Protein AF-0000000072548359 (afdb_homodimer)

Solvent-accessible surface area (backbone atoms only — not comparable to full-atom values): 14149 Å² total; per-residue (Å²): 136,60,74,45,72,46,40,31,40,35,36,44,33,88,91,29,63,67,59,48,52,50,46,47,47,48,51,63,75,38,38,74,63,50,43,58,54,28,61,57,28,37,41,59,35,38,35,35,30,37,46,72,59,96,90,38,44,33,39,35,46,36,37,38,28,39,76,89,36,57,51,65,91,74,46,86,47,68,64,44,49,52,50,49,52,46,43,65,71,25,46,31,74,88,77,40,78,46,70,46,44,74,64,45,80,48,58,35,65,72,56,49,52,48,52,49,51,52,51,50,51,50,51,52,53,52,50,57,70,72,104,135,60,76,46,69,48,42,32,41,35,36,43,34,89,90,30,64,65,57,47,51,50,46,46,47,49,50,62,76,40,40,73,66,50,42,60,54,28,60,56,27,38,39,60,35,38,36,34,30,37,48,73,58,96,88,38,45,34,38,34,47,36,37,38,28,38,77,88,37,55,51,65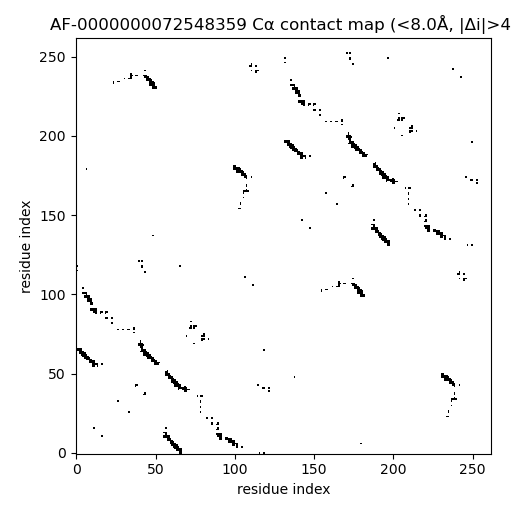,90,73,46,86,49,68,64,44,49,51,50,50,50,46,43,64,71,27,47,32,73,87,76,40,78,44,72,47,43,75,64,45,81,48,57,34,64,73,56,49,51,49,51,49,49,52,51,49,51,51,53,53,52,51,52,55,70,73,103

Nearest PDB structures (foldseek):
  3gz7-assembly1_B  TM=5.578E-01  e=3.787E-03  Bordetella bronchiseptica
  2ifx-assembly1_B  TM=5.082E-01  e=2.054E-02  Cupriavidus necator
  4iof-assembly1_A  TM=4.845E-01  e=4.742E-01  Homo sapiens
  7a46-assembly1_A  TM=3.427E-01  e=2.163E-01  Escherichia coli
  7rzh-assembly1_B  TM=4.789E-01  e=1.246E+00  Homo sapiens

Organism: Streptococcus suis (strain BM407) (NCBI:txid568814)

Secondary structure (DSSP, 8-state):
--EEEEEEEEEBPTT-HHHHHHHHHHHHHTHHHHHHHHHHTTEEEEEEEEEEETTEEEEEEEEEEETTPPPGGG---HHHHHHHHHHHHHB-TTT-EEE-EEEEEE--HHHHHHHHHHHHHHHHHHHHHH-/--EEEEEEEEEBPTT-HHHHHHHHHHHHHTHHHHHHHHHHTTEEEEEEEEEEETTEEEEEEEEEEETTPPPGGG---HHHHHHHHHHHHHB-TTT-EEE-EEEEEE--HHHHHHHHHHHHHHHHHHHHHH-

pLDDT: mean 95.2, std 8.36, range [42.56, 98.94]

Radius of gyration: 19.31 Å; Cα contacts (8 Å, |Δi|>4): 440; chains: 2; bounding box: 47×45×56 Å

Structure (mmCIF, N/CA/C/O backbone):
data_AF-0000000072548359-model_v1
#
loop_
_entity.id
_entity.type
_entity.pdbx_description
1 polymer 'Uncharacterized protein'
#
loop_
_atom_site.group_PDB
_atom_site.id
_atom_site.type_symbol
_atom_site.label_atom_id
_atom_site.label_alt_id
_atom_site.label_comp_id
_atom_site.label_asym_id
_atom_site.label_entity_id
_atom_site.label_seq_id
_atom_site.pdbx_PDB_ins_code
_atom_site.Cartn_x
_atom_site.Cartn_y
_atom_site.Cartn_z
_atom_site.occupancy
_atom_site.B_iso_or_equiv
_atom_site.auth_seq_id
_atom_site.auth_comp_id
_atom_site.auth_asym_id
_atom_site.auth_atom_id
_atom_site.pdbx_PDB_model_num
ATOM 1 N N . MET A 1 1 ? 11.203 11.594 -12.32 1 93.69 1 MET A N 1
ATOM 2 C CA . MET A 1 1 ? 10.633 10.25 -12.211 1 93.69 1 MET A CA 1
ATOM 3 C C . MET A 1 1 ? 9.117 10.312 -12.047 1 93.69 1 MET A C 1
ATOM 5 O O . MET A 1 1 ? 8.609 11.125 -11.273 1 93.69 1 MET A O 1
ATOM 9 N N . LYS A 1 2 ? 8.398 9.609 -12.914 1 94.88 2 LYS A N 1
ATOM 10 C CA . LYS A 1 2 ? 6.949 9.484 -12.758 1 94.88 2 LYS A CA 1
ATOM 11 C C . LYS A 1 2 ? 6.582 8.188 -12.031 1 94.88 2 LYS A C 1
ATOM 13 O O . LYS A 1 2 ? 6.938 7.098 -12.484 1 94.88 2 LYS A O 1
ATOM 18 N N . LEU A 1 3 ? 5.898 8.383 -10.898 1 97.06 3 LEU A N 1
ATOM 19 C CA . LEU A 1 3 ? 5.492 7.223 -10.109 1 97.06 3 LEU A CA 1
ATOM 20 C C . LEU A 1 3 ? 4.02 6.898 -10.344 1 97.06 3 LEU A C 1
ATOM 22 O O . LEU A 1 3 ? 3.188 7.805 -10.438 1 97.06 3 LEU A O 1
ATOM 26 N N . ASN A 1 4 ? 3.838 5.637 -10.5 1 97.62 4 ASN A N 1
ATOM 27 C CA . ASN A 1 4 ? 2.477 5.109 -10.484 1 97.62 4 ASN A CA 1
ATOM 28 C C . ASN A 1 4 ? 2.184 4.34 -9.203 1 97.62 4 ASN A C 1
ATOM 30 O O . ASN A 1 4 ? 2.924 3.424 -8.836 1 97.62 4 ASN A O 1
ATOM 34 N N . VAL A 1 5 ? 1.146 4.777 -8.469 1 98.69 5 VAL A N 1
ATOM 35 C CA . VAL A 1 5 ? 0.708 4.066 -7.27 1 98.69 5 VAL A CA 1
ATOM 36 C C . VAL A 1 5 ? -0.646 3.408 -7.527 1 98.69 5 VAL A C 1
ATOM 38 O O . VAL A 1 5 ? -1.567 4.051 -8.039 1 98.69 5 VAL A O 1
ATOM 41 N N . GLU A 1 6 ? -0.739 2.109 -7.207 1 98.62 6 GLU A N 1
ATOM 42 C CA . GLU A 1 6 ? -1.956 1.364 -7.512 1 98.62 6 GLU A CA 1
ATOM 43 C C . GLU A 1 6 ? -2.375 0.487 -6.336 1 98.62 6 GLU A C 1
ATOM 45 O O . GLU A 1 6 ? -1.528 0.001 -5.586 1 98.62 6 GLU A O 1
ATOM 50 N N . LEU A 1 7 ? -3.607 0.387 -6.133 1 98.88 7 LEU A N 1
ATOM 51 C CA . LEU A 1 7 ? -4.27 -0.658 -5.359 1 98.88 7 LEU A CA 1
ATOM 52 C C . LEU A 1 7 ? -5.402 -1.289 -6.16 1 98.88 7 LEU A C 1
ATOM 54 O O . LEU A 1 7 ? -6.371 -0.611 -6.516 1 98.88 7 LEU A O 1
ATOM 58 N N . SER A 1 8 ? -5.273 -2.578 -6.457 1 98.5 8 SER A N 1
ATOM 59 C CA . SER A 1 8 ? -6.262 -3.275 -7.27 1 98.5 8 SER A CA 1
ATOM 60 C C . SER A 1 8 ? -6.812 -4.5 -6.543 1 98.5 8 SER A C 1
ATOM 62 O O . SER A 1 8 ? -6.066 -5.211 -5.867 1 98.5 8 SER A O 1
ATOM 64 N N . ARG A 1 9 ? -8.031 -4.707 -6.703 1 98.31 9 ARG A N 1
ATOM 65 C CA . ARG A 1 9 ? -8.719 -5.863 -6.129 1 98.31 9 ARG A CA 1
ATOM 66 C C . ARG A 1 9 ? -9.039 -6.898 -7.199 1 98.31 9 ARG A C 1
ATOM 68 O O . ARG A 1 9 ? -9.531 -6.551 -8.273 1 98.31 9 ARG A O 1
ATOM 75 N N . PHE A 1 10 ? -8.781 -8.117 -6.934 1 98.56 10 PHE A N 1
ATOM 76 C CA . PHE A 1 10 ? -9.031 -9.258 -7.805 1 98.56 10 PHE A CA 1
ATOM 77 C C . PHE A 1 10 ? -9.844 -10.328 -7.074 1 98.56 10 PHE A C 1
ATOM 79 O O . PHE A 1 10 ? -9.617 -10.578 -5.887 1 98.56 10 PHE A O 1
ATOM 86 N N . ARG A 1 11 ? -10.688 -10.906 -7.797 1 98.31 11 ARG A N 1
ATOM 87 C CA . ARG A 1 11 ? -11.469 -11.992 -7.207 1 98.31 11 ARG A CA 1
ATOM 88 C C . ARG A 1 11 ? -10.805 -13.344 -7.465 1 98.31 11 ARG A C 1
ATOM 90 O O . ARG A 1 11 ? -10.344 -13.609 -8.57 1 98.31 11 ARG A O 1
ATOM 97 N N . VAL A 1 12 ? -10.758 -14.109 -6.441 1 98.69 12 VAL A N 1
ATOM 98 C CA . VAL A 1 12 ? -10.203 -15.453 -6.559 1 98.69 12 VAL A CA 1
ATOM 99 C C . VAL A 1 12 ? -11.273 -16.406 -7.066 1 98.69 12 VAL A C 1
ATOM 101 O O . VAL A 1 12 ? -12.422 -16.359 -6.621 1 98.69 12 VAL A O 1
ATOM 104 N N . LYS A 1 13 ? -10.906 -17.281 -8.023 1 98.38 13 LYS A N 1
ATOM 105 C CA . LYS A 1 13 ? -11.828 -18.312 -8.484 1 98.38 13 LYS A CA 1
ATOM 106 C C . LYS A 1 13 ? -12.312 -19.188 -7.324 1 98.38 13 LYS A C 1
ATOM 108 O O . LYS A 1 13 ? -11.539 -19.484 -6.406 1 98.38 13 LYS A O 1
ATOM 113 N N . GLU A 1 14 ? -13.602 -19.594 -7.41 1 97.19 14 GLU A N 1
ATOM 114 C CA . GLU A 1 14 ? -14.125 -20.484 -6.379 1 97.19 14 GLU A CA 1
ATOM 115 C C . GLU A 1 14 ? -13.289 -21.75 -6.27 1 97.19 14 GLU A C 1
ATOM 117 O O . GLU A 1 14 ? -12.906 -22.328 -7.285 1 97.19 14 GLU A O 1
ATOM 122 N N . GLY A 1 15 ? -12.938 -22.141 -5.023 1 97.25 15 GLY A N 1
ATOM 123 C CA . GLY A 1 15 ? -12.25 -23.406 -4.773 1 97.25 15 GLY A CA 1
ATOM 124 C C . GLY A 1 15 ? -10.75 -23.312 -4.941 1 97.25 15 GLY A C 1
ATOM 125 O O . GLY A 1 15 ? -10.047 -24.312 -4.887 1 97.25 15 GLY A O 1
ATOM 126 N N . LYS A 1 16 ? -10.234 -22.078 -5.09 1 98.5 16 LYS A N 1
ATOM 127 C CA . LYS A 1 16 ? -8.812 -21.969 -5.41 1 98.5 16 LYS A CA 1
ATOM 128 C C . LYS A 1 16 ? -8.023 -21.438 -4.219 1 98.5 16 LYS A C 1
ATOM 130 O O . LYS A 1 16 ? -6.883 -20.984 -4.371 1 98.5 16 LYS A O 1
ATOM 135 N N . THR A 1 17 ? -8.539 -21.5 -3.078 1 98.38 17 THR A N 1
ATOM 136 C CA . THR A 1 17 ? -7.91 -20.969 -1.873 1 98.38 17 THR A CA 1
ATOM 137 C C . THR A 1 17 ? -6.57 -21.656 -1.616 1 98.38 17 THR A C 1
ATOM 139 O O . THR A 1 17 ? -5.59 -21 -1.27 1 98.38 17 THR A O 1
ATOM 142 N N . VAL A 1 18 ? -6.512 -22.953 -1.794 1 98.69 18 VAL A N 1
ATOM 143 C CA . VAL A 1 18 ? -5.289 -23.703 -1.542 1 98.69 18 VAL A CA 1
ATOM 144 C C . VAL A 1 18 ? -4.199 -23.266 -2.512 1 98.69 18 VAL A C 1
ATOM 146 O O . VAL A 1 18 ? -3.037 -23.125 -2.123 1 98.69 18 VAL A O 1
ATOM 149 N N . GLN A 1 19 ? -4.555 -23.062 -3.764 1 98.88 19 GLN A N 1
ATOM 150 C CA . GLN A 1 19 ? -3.59 -22.625 -4.766 1 98.88 19 GLN A CA 1
ATOM 151 C C . GLN A 1 19 ? -3.098 -21.219 -4.461 1 98.88 19 GLN A C 1
ATOM 153 O O . GLN A 1 19 ? -1.935 -20.891 -4.715 1 98.88 19 GLN A O 1
ATOM 158 N N . VAL A 1 20 ? -3.945 -20.344 -3.98 1 98.88 20 VAL A N 1
ATOM 159 C CA . VAL A 1 20 ? -3.518 -19.016 -3.562 1 98.88 20 VAL A CA 1
ATOM 160 C C . VAL A 1 20 ? -2.502 -19.125 -2.428 1 98.88 20 VAL A C 1
ATOM 162 O O . VAL A 1 20 ? -1.48 -18.438 -2.428 1 98.88 20 VAL A O 1
ATOM 165 N N . ASP A 1 21 ? -2.805 -20.062 -1.475 1 98.81 21 ASP A N 1
ATOM 166 C CA . ASP A 1 21 ? -1.843 -20.297 -0.403 1 98.81 21 ASP A CA 1
ATOM 167 C C . ASP A 1 21 ? -0.472 -20.672 -0.965 1 98.81 21 ASP A C 1
ATOM 169 O O . ASP A 1 21 ? 0.551 -20.156 -0.51 1 98.81 21 ASP A O 1
ATOM 173 N N . GLU A 1 22 ? -0.463 -21.562 -1.933 1 98.88 22 GLU A N 1
ATOM 174 C CA . GLU A 1 22 ? 0.775 -22 -2.568 1 98.88 22 GLU A CA 1
ATOM 175 C C . GLU A 1 22 ? 1.479 -20.844 -3.27 1 98.88 22 GLU A C 1
ATOM 177 O O . GLU A 1 22 ? 2.703 -20.719 -3.195 1 98.88 22 GLU A O 1
ATOM 182 N N . TRP A 1 23 ? 0.684 -20.094 -3.949 1 98.88 23 TRP A N 1
ATOM 183 C CA . TRP A 1 23 ? 1.192 -18.938 -4.672 1 98.88 23 TRP A CA 1
ATOM 184 C C . TRP A 1 23 ? 1.901 -17.969 -3.729 1 98.88 23 TRP A C 1
ATOM 186 O O . TRP A 1 23 ? 3.055 -17.594 -3.961 1 98.88 23 TRP A O 1
ATOM 196 N N . MET A 1 24 ? 1.241 -17.547 -2.59 1 98.88 24 MET A N 1
ATOM 197 C CA . MET A 1 24 ? 1.817 -16.625 -1.61 1 98.88 24 MET A CA 1
ATOM 198 C C . MET A 1 24 ? 3.057 -17.234 -0.96 1 98.88 24 MET A C 1
ATOM 200 O O . MET A 1 24 ? 4.066 -16.547 -0.777 1 98.88 24 MET A O 1
ATOM 204 N N . ALA A 1 25 ? 2.957 -18.516 -0.642 1 98.88 25 ALA A N 1
ATOM 205 C CA . ALA A 1 25 ? 4.102 -19.219 -0.06 1 98.88 25 ALA A CA 1
ATOM 206 C C . ALA A 1 25 ? 5.285 -19.219 -1.024 1 98.88 25 ALA A C 1
ATOM 208 O O . ALA A 1 25 ? 6.43 -19.016 -0.613 1 98.88 25 ALA A O 1
ATOM 209 N N . PHE A 1 26 ? 4.992 -19.484 -2.287 1 98.88 26 PHE A N 1
ATOM 210 C CA . PHE A 1 26 ? 6.023 -19.516 -3.318 1 98.88 26 PHE A CA 1
ATOM 211 C C . PHE A 1 26 ? 6.773 -18.188 -3.367 1 98.88 26 PHE A C 1
ATOM 213 O O . PHE A 1 26 ? 8.008 -18.172 -3.361 1 98.88 26 PHE A O 1
ATOM 220 N N . LEU A 1 27 ? 6.055 -17.062 -3.432 1 98.69 27 LEU A N 1
ATOM 221 C CA . LEU A 1 27 ? 6.684 -15.742 -3.475 1 98.69 27 LEU A CA 1
ATOM 222 C C . LEU A 1 27 ? 7.531 -15.508 -2.229 1 98.69 27 LEU A C 1
ATOM 224 O O . LEU A 1 27 ? 8.664 -15.039 -2.326 1 98.69 27 LEU A O 1
ATOM 228 N N . ASN A 1 28 ? 7.008 -15.953 -1.073 1 98.75 28 ASN A N 1
ATOM 229 C CA . ASN A 1 28 ? 7.727 -15.742 0.18 1 98.75 28 ASN A CA 1
ATOM 230 C C . ASN A 1 28 ? 8.969 -16.625 0.272 1 98.75 28 ASN A C 1
ATOM 232 O O . ASN A 1 28 ? 10 -16.203 0.793 1 98.75 28 ASN A O 1
ATOM 236 N N . GLU A 1 29 ? 8.852 -17.812 -0.217 1 98.56 29 GLU A N 1
ATOM 237 C CA . GLU A 1 29 ? 9.961 -18.766 -0.17 1 98.56 29 GLU A CA 1
ATOM 238 C C . GLU A 1 29 ? 11.078 -18.344 -1.13 1 98.56 29 GLU A C 1
ATOM 240 O O . GLU A 1 29 ? 12.242 -18.688 -0.915 1 98.56 29 GLU A O 1
ATOM 245 N N . HIS A 1 30 ? 10.742 -17.672 -2.188 1 98.5 30 HIS A N 1
ATOM 246 C CA . HIS A 1 30 ? 11.727 -17.266 -3.189 1 98.5 30 HIS A CA 1
ATOM 247 C C . HIS A 1 30 ? 11.891 -15.75 -3.215 1 98.5 30 HIS A C 1
ATOM 249 O O . HIS A 1 30 ? 12.078 -15.164 -4.281 1 98.5 30 HIS A O 1
ATOM 255 N N . MET A 1 31 ? 11.844 -15.148 -2.07 1 98.12 31 MET A N 1
ATOM 256 C CA . MET A 1 31 ? 11.812 -13.695 -1.938 1 98.12 31 MET A CA 1
ATOM 257 C C . MET A 1 31 ? 13.062 -13.062 -2.545 1 98.12 31 MET A C 1
ATOM 259 O O . MET A 1 31 ? 12.977 -12.047 -3.236 1 98.12 31 MET A O 1
ATOM 263 N N . GLU A 1 32 ? 14.211 -13.672 -2.334 1 96.94 32 GLU A N 1
ATOM 264 C CA . GLU A 1 32 ? 15.438 -13.117 -2.902 1 96.94 32 GLU A CA 1
ATOM 265 C C . GLU A 1 32 ? 15.344 -13.016 -4.422 1 96.94 32 GLU A C 1
ATOM 267 O O . GLU A 1 32 ? 15.664 -11.977 -5 1 96.94 32 GLU A O 1
ATOM 272 N N . ASP A 1 33 ? 14.883 -14.07 -5.082 1 97.25 33 ASP A N 1
ATOM 273 C CA . ASP A 1 33 ? 14.719 -14.078 -6.535 1 97.25 33 ASP A CA 1
ATOM 274 C C . ASP A 1 33 ? 13.602 -13.125 -6.961 1 97.25 33 ASP A C 1
ATOM 276 O O . ASP A 1 33 ? 13.703 -12.477 -8.008 1 97.25 33 ASP A O 1
ATOM 280 N N . THR A 1 34 ? 12.531 -13.047 -6.148 1 97.56 34 THR A N 1
ATOM 281 C CA . THR A 1 34 ? 11.422 -12.141 -6.426 1 97.56 34 THR A CA 1
ATOM 282 C C . THR A 1 34 ? 11.914 -10.695 -6.469 1 97.56 34 THR A C 1
ATOM 284 O O . THR A 1 34 ? 11.586 -9.945 -7.395 1 97.56 34 THR A O 1
ATOM 287 N N . LEU A 1 35 ? 12.781 -10.336 -5.52 1 97.06 35 LEU A N 1
ATOM 288 C CA . LEU A 1 35 ? 13.258 -8.961 -5.422 1 97.06 35 LEU A CA 1
ATOM 289 C C . LEU A 1 35 ? 14.164 -8.617 -6.602 1 97.06 35 LEU A C 1
ATOM 291 O O . LEU A 1 35 ? 14.195 -7.469 -7.051 1 97.06 35 LEU A O 1
ATOM 295 N N . LEU A 1 36 ? 14.836 -9.594 -7.172 1 93.88 36 LEU A N 1
ATOM 296 C CA . LEU A 1 36 ? 15.672 -9.359 -8.344 1 93.88 36 LEU A CA 1
ATOM 297 C C . LEU A 1 36 ? 14.828 -8.938 -9.547 1 93.88 36 LEU A C 1
ATOM 299 O O . LEU A 1 36 ? 15.258 -8.109 -10.344 1 93.88 36 LEU A O 1
ATOM 303 N N . THR A 1 37 ? 13.641 -9.453 -9.695 1 94.88 37 THR A N 1
ATOM 304 C CA . THR A 1 37 ? 12.781 -9.109 -10.82 1 94.88 37 THR A CA 1
ATOM 305 C C . THR A 1 37 ? 12.219 -7.695 -10.656 1 94.88 37 THR A C 1
ATOM 307 O O . THR A 1 37 ? 11.992 -6.996 -11.648 1 94.88 37 THR A O 1
ATOM 310 N N . LEU A 1 38 ? 11.969 -7.184 -9.398 1 95.69 38 LEU A N 1
ATOM 311 C CA . LEU A 1 38 ? 11.383 -5.875 -9.141 1 95.69 38 LEU A CA 1
ATOM 312 C C . LEU A 1 38 ? 12.266 -4.762 -9.688 1 95.69 38 LEU A C 1
ATOM 314 O O . LEU A 1 38 ? 11.766 -3.732 -10.148 1 95.69 38 LEU A O 1
ATOM 318 N N . GLU A 1 39 ? 13.539 -5.027 -9.609 1 90.31 39 GLU A N 1
ATOM 319 C CA . GLU A 1 39 ? 14.469 -4.016 -10.102 1 90.31 39 GLU A CA 1
ATOM 320 C C . GLU A 1 39 ? 14.227 -3.713 -11.578 1 90.31 39 GLU A C 1
ATOM 322 O O . GLU A 1 39 ? 14.062 -2.555 -11.961 1 90.31 39 GLU A O 1
ATOM 327 N N . GLY A 1 40 ? 14.141 -4.773 -12.383 1 91.56 40 GLY A N 1
ATOM 328 C CA . GLY A 1 40 ? 13.906 -4.594 -13.805 1 91.56 40 GLY A CA 1
ATOM 329 C C . GLY A 1 40 ? 12.531 -4.039 -14.117 1 91.56 40 GLY A C 1
ATOM 330 O O . GLY A 1 40 ? 12.305 -3.508 -15.211 1 91.56 40 GLY A O 1
ATOM 331 N N . GLU A 1 41 ? 11.633 -4.125 -13.172 1 95.81 41 GLU A N 1
ATOM 332 C CA . GLU A 1 41 ? 10.258 -3.682 -13.344 1 95.81 41 GLU A CA 1
ATOM 333 C C . GLU A 1 41 ? 10.062 -2.258 -12.828 1 95.81 41 GLU A C 1
ATOM 335 O O . GLU A 1 41 ? 8.969 -1.703 -12.914 1 95.81 41 GLU A O 1
ATOM 340 N N . LYS A 1 42 ? 11.164 -1.645 -12.258 1 96.62 42 LYS A N 1
ATOM 341 C CA . LYS A 1 42 ? 11.109 -0.351 -11.586 1 96.62 42 LYS A CA 1
ATOM 342 C C . LYS A 1 42 ? 10.016 -0.326 -10.531 1 96.62 42 LYS A C 1
ATOM 344 O O . LYS A 1 42 ? 9.25 0.638 -10.438 1 96.62 42 LYS A O 1
ATOM 349 N N . MET A 1 43 ? 9.883 -1.497 -9.828 1 98.25 43 MET A N 1
ATOM 350 C CA . MET A 1 43 ? 8.922 -1.688 -8.75 1 98.25 43 MET A CA 1
ATOM 351 C C . MET A 1 43 ? 9.562 -1.421 -7.391 1 98.25 43 MET A C 1
ATOM 353 O O . MET A 1 43 ? 10.523 -2.09 -7.016 1 98.25 43 MET A O 1
ATOM 357 N N . TYR A 1 44 ? 9.008 -0.475 -6.574 1 98.62 44 TYR A N 1
ATOM 358 C CA . TYR A 1 44 ? 9.719 -0.009 -5.391 1 98.62 44 TYR A CA 1
ATOM 359 C C . TYR A 1 44 ? 9.055 -0.514 -4.117 1 98.62 44 TYR A C 1
ATOM 361 O O . TYR A 1 44 ? 9.695 -0.612 -3.068 1 98.62 44 TYR A O 1
ATOM 369 N N . VAL A 1 45 ? 7.793 -0.731 -4.195 1 98.75 45 VAL A N 1
ATOM 370 C CA . VAL A 1 45 ? 7.02 -1.387 -3.145 1 98.75 45 VAL A CA 1
ATOM 371 C C . VAL A 1 45 ? 5.898 -2.215 -3.771 1 98.75 45 VAL A C 1
ATOM 373 O O . VAL A 1 45 ? 5.18 -1.733 -4.652 1 98.75 45 VAL A O 1
ATOM 376 N N . GLU A 1 46 ? 5.762 -3.377 -3.371 1 98.75 46 GLU A N 1
ATOM 377 C CA . GLU A 1 46 ? 4.66 -4.238 -3.785 1 98.75 46 GLU A CA 1
ATOM 378 C C . GLU A 1 46 ? 4.168 -5.102 -2.629 1 98.75 46 GLU A C 1
ATOM 380 O O . GLU A 1 46 ? 4.973 -5.695 -1.907 1 98.75 46 GLU A O 1
ATOM 385 N N . THR A 1 47 ? 2.92 -5.098 -2.363 1 98.88 47 THR A N 1
ATOM 386 C CA . THR A 1 47 ? 2.328 -5.883 -1.285 1 98.88 47 THR A CA 1
ATOM 387 C C . THR A 1 47 ? 1.042 -6.559 -1.753 1 98.88 47 THR A C 1
ATOM 389 O O . THR A 1 47 ? 0.256 -5.965 -2.494 1 98.88 47 THR A O 1
ATOM 392 N N . ILE A 1 48 ? 0.831 -7.758 -1.346 1 98.94 48 ILE A N 1
ATOM 393 C CA . ILE A 1 48 ? -0.406 -8.484 -1.614 1 98.94 48 ILE A CA 1
ATOM 394 C C . ILE A 1 48 ? -1.163 -8.711 -0.308 1 98.94 48 ILE A C 1
ATOM 396 O O . ILE A 1 48 ? -0.577 -9.133 0.693 1 98.94 48 ILE A O 1
ATOM 400 N N . PHE A 1 49 ? -2.393 -8.391 -0.282 1 98.94 49 PHE A N 1
ATOM 401 C CA . PHE A 1 49 ? -3.289 -8.648 0.838 1 98.94 49 PHE A CA 1
ATOM 402 C C . PHE A 1 49 ? -4.41 -9.594 0.426 1 98.94 49 PHE A C 1
ATOM 404 O O . PHE A 1 49 ? -4.633 -9.82 -0.765 1 98.94 49 PHE A O 1
ATOM 411 N N . ARG A 1 50 ? -5.043 -10.07 1.432 1 98.75 50 ARG A N 1
ATOM 412 C CA . ARG A 1 50 ? -6.117 -11.039 1.218 1 98.75 50 ARG A CA 1
ATOM 413 C C . ARG A 1 50 ? -7.312 -10.734 2.113 1 98.75 50 ARG A C 1
ATOM 415 O O . ARG A 1 50 ? -7.145 -10.266 3.242 1 98.75 50 ARG A O 1
ATOM 422 N N . GLU A 1 51 ? -8.508 -10.938 1.546 1 97.94 51 GLU A N 1
ATOM 423 C CA . GLU A 1 51 ? -9.719 -10.812 2.342 1 97.94 51 GLU A CA 1
ATOM 424 C C . GLU A 1 51 ? -10.812 -11.758 1.842 1 97.94 51 GLU A C 1
ATOM 426 O O . GLU A 1 51 ? -10.789 -12.18 0.686 1 97.94 51 GLU A O 1
ATOM 431 N N . VAL A 1 52 ? -11.703 -12.102 2.734 1 96.31 52 VAL A N 1
ATOM 432 C CA . VAL A 1 52 ? -12.961 -12.734 2.355 1 96.31 52 VAL A CA 1
ATOM 433 C C . VAL A 1 52 ? -14.125 -11.781 2.623 1 96.31 52 VAL A C 1
ATOM 435 O O . VAL A 1 52 ? -14.32 -11.336 3.756 1 96.31 52 VAL A O 1
ATOM 438 N N . LEU A 1 53 ? -14.82 -11.367 1.631 1 91 53 LEU A N 1
ATOM 439 C CA . LEU A 1 53 ? -15.977 -10.477 1.696 1 91 53 LEU A CA 1
ATOM 440 C C . LEU A 1 53 ? -17.234 -11.18 1.206 1 91 53 LEU A C 1
ATOM 442 O O . LEU A 1 53 ? -17.312 -11.594 0.047 1 91 53 LEU A O 1
ATOM 446 N N . ASP A 1 54 ? -18.203 -11.281 2.086 1 89.5 54 ASP A N 1
ATOM 447 C CA . ASP A 1 54 ? -19.469 -11.922 1.758 1 89.5 54 ASP A CA 1
ATOM 448 C C . ASP A 1 54 ? -19.25 -13.297 1.145 1 89.5 54 ASP A C 1
ATOM 450 O O . ASP A 1 54 ? -19.812 -13.609 0.088 1 89.5 54 ASP A O 1
ATOM 454 N N . GLY A 1 55 ? -18.312 -14.031 1.637 1 92.81 55 GLY A N 1
ATOM 455 C CA . GLY A 1 55 ? -18.078 -15.422 1.264 1 92.81 55 GLY A CA 1
ATOM 456 C C . GLY A 1 55 ? -17.172 -15.57 0.061 1 92.81 55 GLY A C 1
ATOM 457 O O . GLY A 1 55 ? -16.859 -16.688 -0.359 1 92.81 55 GLY A O 1
ATOM 458 N N . ARG A 1 56 ? -16.797 -14.445 -0.488 1 95.88 56 ARG A N 1
ATOM 459 C CA . ARG A 1 56 ? -15.898 -14.508 -1.637 1 95.88 56 ARG A CA 1
ATOM 460 C C . ARG A 1 56 ? -14.5 -14.031 -1.266 1 95.88 56 ARG A C 1
ATOM 462 O O . ARG A 1 56 ? -14.352 -13.078 -0.493 1 95.88 56 ARG A O 1
ATOM 469 N N . GLU A 1 57 ? -13.539 -14.68 -1.922 1 98.25 57 GLU A N 1
ATOM 470 C CA . GLU A 1 57 ? -12.141 -14.391 -1.632 1 98.25 57 GLU A CA 1
ATOM 471 C C . GLU A 1 57 ? -11.555 -13.406 -2.645 1 98.25 57 GLU A C 1
ATOM 473 O O . GLU A 1 57 ? -11.781 -13.547 -3.848 1 98.25 57 GLU A O 1
ATOM 478 N N . TYR A 1 58 ? -10.836 -12.438 -2.102 1 98.62 58 TYR A N 1
ATOM 479 C CA . TYR A 1 58 ? -10.227 -11.414 -2.939 1 98.62 58 TYR A CA 1
ATOM 480 C C . TYR A 1 58 ? -8.75 -11.227 -2.584 1 98.62 58 TYR A C 1
ATOM 482 O O . TYR A 1 58 ? -8.352 -11.453 -1.438 1 98.62 58 TYR A O 1
ATOM 490 N N . LEU A 1 59 ? -7.988 -10.898 -3.564 1 98.81 59 LEU A N 1
ATOM 491 C CA . LEU A 1 59 ? -6.633 -10.383 -3.367 1 98.81 59 LEU A CA 1
ATOM 492 C C . LEU A 1 59 ? -6.562 -8.898 -3.699 1 98.81 59 LEU A C 1
ATOM 494 O O . LEU A 1 59 ? -7.254 -8.422 -4.602 1 98.81 59 LEU A O 1
ATOM 498 N N . TYR A 1 60 ? -5.793 -8.195 -2.955 1 98.88 60 TYR A N 1
ATOM 499 C CA . TYR A 1 60 ? -5.473 -6.793 -3.209 1 98.88 60 TYR A CA 1
ATOM 500 C C . TYR A 1 60 ? -3.986 -6.617 -3.5 1 98.88 60 TYR A C 1
ATOM 502 O O . TYR A 1 60 ? -3.139 -7.035 -2.707 1 98.88 60 TYR A O 1
ATOM 510 N N . TRP A 1 61 ? -3.695 -6.055 -4.637 1 98.69 61 TRP A N 1
ATOM 511 C CA . TRP A 1 61 ? -2.33 -5.812 -5.086 1 98.69 61 TRP A CA 1
ATOM 512 C C . TRP A 1 61 ? -1.975 -4.336 -4.984 1 98.69 61 TRP A C 1
ATOM 514 O O . TRP A 1 61 ? -2.504 -3.51 -5.73 1 98.69 61 TRP A O 1
ATOM 524 N N . TYR A 1 62 ? -1.119 -3.988 -4.055 1 98.94 62 TYR A N 1
ATOM 525 C CA . TYR A 1 62 ? -0.6 -2.633 -3.916 1 98.94 62 TYR A CA 1
ATOM 526 C C . TYR A 1 62 ? 0.772 -2.504 -4.566 1 98.94 62 TYR A C 1
ATOM 528 O O . TYR A 1 62 ? 1.607 -3.404 -4.453 1 98.94 62 TYR A O 1
ATOM 536 N N . SER A 1 63 ? 1.025 -1.306 -5.18 1 98.75 63 SER A N 1
ATOM 537 C CA . SER A 1 63 ? 2.354 -1.15 -5.766 1 98.75 63 SER A CA 1
ATOM 538 C C . SER A 1 63 ? 2.719 0.322 -5.926 1 98.75 63 SER A C 1
ATOM 540 O O . SER A 1 63 ? 1.842 1.167 -6.117 1 98.75 63 SER A O 1
ATOM 542 N N . VAL A 1 64 ? 3.922 0.661 -5.754 1 98.75 64 VAL A N 1
ATOM 543 C CA . VAL A 1 64 ? 4.578 1.895 -6.176 1 98.75 64 VAL A CA 1
ATOM 544 C C . VAL A 1 64 ? 5.629 1.585 -7.242 1 98.75 64 VAL A C 1
ATOM 546 O O . VAL A 1 64 ? 6.609 0.893 -6.969 1 98.75 64 VAL A O 1
ATOM 549 N N . GLN A 1 65 ? 5.398 2.057 -8.453 1 98.38 65 GLN A N 1
ATOM 550 C CA . GLN A 1 65 ? 6.203 1.675 -9.609 1 98.38 65 GLN A CA 1
ATOM 551 C C . GLN A 1 65 ? 6.508 2.881 -10.492 1 98.38 65 GLN A C 1
ATOM 553 O O . GLN A 1 65 ? 5.641 3.73 -10.711 1 98.38 65 GLN A O 1
ATOM 558 N N . ALA A 1 66 ? 7.73 2.953 -10.984 1 97.62 66 ALA A N 1
ATOM 559 C CA . ALA A 1 66 ? 8.047 3.98 -11.969 1 97.62 66 ALA A CA 1
ATOM 560 C C . ALA A 1 66 ? 7.754 3.488 -13.383 1 97.62 66 ALA A C 1
ATOM 562 O O . ALA A 1 66 ? 7.656 2.283 -13.625 1 97.62 66 ALA A O 1
ATOM 563 N N . GLU A 1 67 ? 7.609 4.418 -14.289 1 95.19 67 GLU A N 1
ATOM 564 C CA . GLU A 1 67 ? 7.34 4.09 -15.688 1 95.19 67 GLU A CA 1
ATOM 565 C C . GLU A 1 67 ? 8.594 3.561 -16.375 1 95.19 67 GLU A C 1
ATOM 567 O O . GLU A 1 67 ? 9.711 3.906 -16 1 95.19 67 GLU A O 1
ATOM 572 N N . GLY A 1 68 ? 8.344 2.682 -17.359 1 93 68 GLY A N 1
ATOM 573 C CA . GLY A 1 68 ? 9.43 2.297 -18.25 1 93 68 GLY A CA 1
ATOM 574 C C . GLY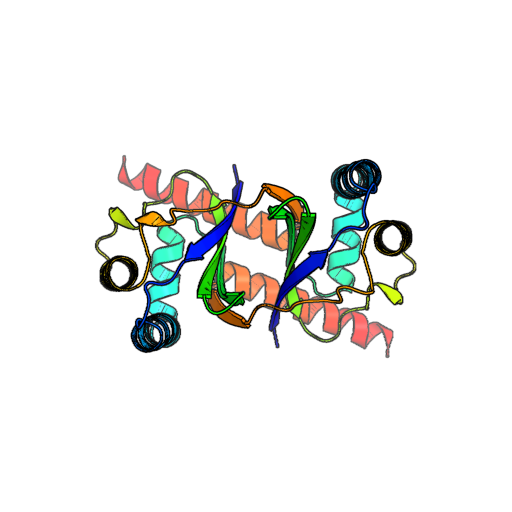 A 1 68 ? 10.109 1.004 -17.844 1 93 68 GLY A C 1
ATOM 575 O O . GLY A 1 68 ? 11.164 0.653 -18.375 1 93 68 GLY A O 1
ATOM 576 N N . GLY A 1 69 ? 9.648 0.302 -16.844 1 93 69 GLY A N 1
ATOM 577 C CA . GLY A 1 69 ? 10.188 -0.994 -16.469 1 93 69 GLY A CA 1
ATOM 578 C C . GLY A 1 69 ? 9.688 -2.129 -17.344 1 93 69 GLY A C 1
ATOM 579 O O . GLY A 1 69 ? 8.773 -1.94 -18.156 1 93 69 GLY A O 1
ATOM 580 N N . ILE A 1 70 ? 10.297 -3.264 -17.234 1 93.25 70 ILE A N 1
ATOM 581 C CA . ILE A 1 70 ? 9.891 -4.469 -17.953 1 93.25 70 ILE A CA 1
ATOM 582 C C . ILE A 1 70 ? 8.555 -4.969 -17.406 1 93.25 70 ILE A C 1
ATOM 584 O O . ILE A 1 70 ? 8.375 -5.074 -16.188 1 93.25 70 ILE A O 1
ATOM 588 N N . GLU A 1 71 ? 7.676 -5.266 -18.266 1 94.12 71 GLU A N 1
ATOM 589 C CA . GLU A 1 71 ? 6.387 -5.824 -17.859 1 94.12 71 GLU A CA 1
ATOM 590 C C . GLU A 1 71 ? 6.523 -7.289 -17.469 1 94.12 71 GLU A C 1
ATOM 592 O O . GLU A 1 71 ? 7.266 -8.047 -18.094 1 94.12 71 GLU A O 1
ATOM 597 N N . VAL A 1 72 ? 5.73 -7.633 -16.469 1 94.38 72 VAL A N 1
ATOM 598 C CA . VAL A 1 72 ? 5.789 -8.992 -15.938 1 94.38 72 VAL A CA 1
ATOM 599 C C . VAL A 1 72 ? 5.484 -9.992 -17.047 1 94.38 72 VAL A C 1
ATOM 601 O O . VAL A 1 72 ? 6.074 -11.078 -17.094 1 94.38 72 VAL A O 1
ATOM 604 N N . GLU A 1 73 ? 4.664 -9.742 -18.016 1 94.25 73 GLU A N 1
ATOM 605 C CA . GLU A 1 73 ? 4.27 -10.633 -19.109 1 94.25 73 GLU A CA 1
ATOM 606 C C . GLU A 1 73 ? 5.426 -10.859 -20.078 1 94.25 73 GLU A C 1
ATOM 608 O O . GLU A 1 73 ? 5.43 -11.836 -20.828 1 94.25 73 GLU A O 1
ATOM 613 N N . ASP A 1 74 ? 6.344 -9.984 -20.031 1 94.75 74 ASP A N 1
ATOM 614 C CA . ASP A 1 74 ? 7.469 -10.055 -20.969 1 94.75 74 ASP A CA 1
ATOM 615 C C . ASP A 1 74 ? 8.727 -10.578 -20.281 1 94.75 74 ASP A C 1
ATOM 617 O O . ASP A 1 74 ? 9.781 -10.68 -20.891 1 94.75 74 ASP A O 1
ATOM 621 N N . SER A 1 75 ? 8.594 -10.867 -19.047 1 93.06 75 SER A N 1
ATOM 622 C CA . SER A 1 75 ? 9.742 -11.312 -18.266 1 93.06 75 SER A CA 1
ATOM 623 C C . SER A 1 75 ? 10.094 -12.766 -18.578 1 93.06 75 SER A C 1
ATOM 625 O O . SER A 1 75 ? 9.203 -13.602 -18.75 1 93.06 75 SER A O 1
ATOM 627 N N . GLU A 1 76 ? 11.391 -13.148 -18.562 1 93.31 76 GLU A N 1
ATOM 628 C CA . GLU A 1 76 ? 11.852 -14.516 -18.781 1 93.31 76 GLU A CA 1
ATOM 629 C C . GLU A 1 76 ? 12.227 -15.188 -17.469 1 93.31 76 GLU A C 1
ATOM 631 O O . GLU A 1 76 ? 12.633 -16.344 -17.438 1 93.31 76 GLU A O 1
ATOM 636 N N . SER A 1 77 ? 12.133 -14.438 -16.391 1 95.75 77 SER A N 1
ATOM 637 C CA . SER A 1 77 ? 12.43 -14.992 -15.07 1 95.75 77 SER A CA 1
ATOM 638 C C . SER A 1 77 ? 11.477 -16.125 -14.711 1 95.75 77 SER A C 1
ATOM 640 O O . SER A 1 77 ? 10.266 -16.016 -14.93 1 95.75 77 SER A O 1
ATOM 642 N N . TYR A 1 78 ? 12 -17.156 -14.086 1 97.88 78 TYR A N 1
ATOM 643 C CA . TYR A 1 78 ? 11.164 -18.281 -13.672 1 97.88 78 TYR A CA 1
ATOM 644 C C . TYR A 1 78 ? 10.148 -17.844 -12.625 1 97.88 78 TYR A C 1
ATOM 646 O O . TYR A 1 78 ? 9.039 -18.391 -12.57 1 97.88 78 TYR A O 1
ATOM 654 N N . ILE A 1 79 ? 10.492 -16.859 -11.812 1 97.75 79 ILE A N 1
ATOM 655 C CA . ILE A 1 79 ? 9.586 -16.344 -10.789 1 97.75 79 ILE A CA 1
ATOM 656 C C . ILE A 1 79 ? 8.359 -15.719 -11.453 1 97.75 79 ILE A C 1
ATOM 658 O O . ILE A 1 79 ? 7.223 -16.016 -11.07 1 97.75 79 ILE A O 1
ATOM 662 N N . ASP A 1 80 ? 8.594 -14.875 -12.461 1 97.81 80 ASP A N 1
ATOM 663 C CA . ASP A 1 80 ? 7.508 -14.18 -13.156 1 97.81 80 ASP A CA 1
ATOM 664 C C . ASP A 1 80 ? 6.625 -15.164 -13.922 1 97.81 80 ASP A C 1
ATOM 666 O O . ASP A 1 80 ? 5.402 -15.031 -13.93 1 97.81 80 ASP A O 1
ATOM 670 N N . LYS A 1 81 ? 7.215 -16.156 -14.523 1 98.12 81 LYS A N 1
ATOM 671 C CA . LYS A 1 81 ? 6.453 -17.156 -15.258 1 98.12 81 LYS A CA 1
ATOM 672 C C . LYS A 1 81 ? 5.555 -17.953 -14.32 1 98.12 81 LYS A C 1
ATOM 674 O O . LYS A 1 81 ? 4.371 -18.156 -14.609 1 98.12 81 LYS A O 1
ATOM 679 N N . LYS A 1 82 ? 6.133 -18.406 -13.25 1 98.56 82 LYS A N 1
ATOM 680 C CA . LYS A 1 82 ? 5.34 -19.156 -12.281 1 98.56 82 LYS A CA 1
ATOM 681 C C . LYS A 1 82 ? 4.254 -18.266 -11.664 1 98.56 82 LYS A C 1
ATOM 683 O O . LYS A 1 82 ? 3.135 -18.734 -11.43 1 98.56 82 LYS A O 1
ATOM 688 N N . HIS A 1 83 ? 4.598 -16.984 -11.383 1 98.19 83 HIS A N 1
ATOM 689 C CA . HIS A 1 83 ? 3.637 -16 -10.891 1 98.19 83 HIS A CA 1
ATOM 690 C C . HIS A 1 83 ? 2.438 -15.891 -11.828 1 98.19 83 HIS A C 1
ATOM 692 O O . HIS A 1 83 ? 1.289 -15.914 -11.375 1 98.19 83 HIS A O 1
ATOM 698 N N . LEU A 1 84 ? 2.666 -15.844 -13.094 1 98.19 84 LEU A N 1
ATOM 699 C CA . LEU A 1 84 ? 1.601 -15.719 -14.086 1 98.19 84 LEU A CA 1
ATOM 700 C C . LEU A 1 84 ? 0.79 -17 -14.18 1 98.19 84 LEU A C 1
ATOM 702 O O . LEU A 1 84 ? -0.42 -16.969 -14.422 1 98.19 84 LEU A O 1
ATOM 706 N N . GLU A 1 85 ? 1.442 -18.141 -14.023 1 98.62 85 GLU A N 1
ATOM 707 C CA . GLU A 1 85 ? 0.72 -19.406 -13.977 1 98.62 85 GLU A CA 1
ATOM 708 C C . GLU A 1 85 ? -0.293 -19.422 -12.836 1 98.62 85 GLU A C 1
ATOM 710 O O . GLU A 1 85 ? -1.449 -19.797 -13.031 1 98.62 85 GLU A O 1
ATOM 715 N N . TYR A 1 86 ? 0.17 -18.984 -11.617 1 98.81 86 TYR A N 1
ATOM 716 C CA . TYR A 1 86 ? -0.731 -18.906 -10.469 1 98.81 86 TYR A CA 1
ATOM 717 C C . TYR A 1 86 ? -1.857 -17.906 -10.734 1 98.81 86 TYR A C 1
ATOM 719 O O . TYR A 1 86 ? -3.012 -18.172 -10.383 1 98.81 86 TYR A O 1
ATOM 727 N N . TRP A 1 87 ? -1.484 -16.844 -11.383 1 98.31 87 TRP A N 1
ATOM 728 C CA . TRP A 1 87 ? -2.471 -15.82 -11.711 1 98.31 87 TRP A CA 1
ATOM 729 C C . TRP A 1 87 ? -3.604 -16.406 -12.555 1 98.31 87 TRP A C 1
ATOM 731 O O . TRP A 1 87 ? -4.777 -16.25 -12.219 1 98.31 87 TRP A O 1
ATOM 741 N N . GLU A 1 88 ? -3.23 -17.078 -13.57 1 98.25 88 GLU A N 1
ATOM 742 C CA . GLU A 1 88 ? -4.203 -17.688 -14.469 1 98.25 88 GLU A CA 1
ATOM 743 C C . GLU A 1 88 ? -5.051 -18.734 -13.75 1 98.25 88 GLU A C 1
ATOM 745 O O . GLU A 1 88 ? -6.254 -18.844 -14 1 98.25 88 GLU A O 1
ATOM 750 N N . GLU A 1 89 ? -4.445 -19.422 -12.93 1 98.62 89 GLU A N 1
ATOM 751 C CA . GLU A 1 89 ? -5.125 -20.5 -12.227 1 98.62 89 GLU A CA 1
ATOM 752 C C . GLU A 1 89 ? -6.09 -19.969 -11.18 1 98.62 89 GLU A C 1
ATOM 754 O O . GLU A 1 89 ? -7.176 -20.516 -10.977 1 98.62 89 GLU A O 1
ATOM 759 N N . CYS A 1 90 ? -5.777 -18.844 -10.516 1 98.81 90 CYS A N 1
ATOM 760 C CA . CYS A 1 90 ? -6.449 -18.484 -9.273 1 98.81 90 CYS A CA 1
ATOM 761 C C . CYS A 1 90 ? -7.387 -17.297 -9.484 1 98.81 90 CYS A C 1
ATOM 763 O O . CYS A 1 90 ? -8.359 -17.141 -8.75 1 98.81 90 CYS A O 1
ATOM 765 N N . ILE A 1 91 ? -7.102 -16.438 -10.422 1 98.75 91 ILE A N 1
ATOM 766 C CA . ILE A 1 91 ? -7.82 -15.164 -10.539 1 98.75 91 ILE A CA 1
ATOM 767 C C . ILE A 1 91 ? -8.992 -15.32 -11.508 1 98.75 91 ILE A C 1
ATOM 769 O O . ILE A 1 91 ? -8.836 -15.906 -12.586 1 98.75 91 ILE A O 1
ATOM 773 N N . ASP A 1 92 ? -10.102 -14.82 -11.125 1 98.25 92 ASP A N 1
ATOM 774 C CA . ASP A 1 92 ? -11.32 -14.875 -11.922 1 98.25 92 ASP A CA 1
ATOM 775 C C . ASP A 1 92 ? -11.359 -13.742 -12.945 1 98.25 92 ASP A C 1
ATOM 777 O O . ASP A 1 92 ? -11.617 -12.586 -12.586 1 98.25 92 ASP A O 1
ATOM 781 N N . PRO A 1 93 ? -11.148 -14.023 -14.188 1 96.19 93 PRO A N 1
ATOM 782 C CA . PRO A 1 93 ? -11.117 -12.945 -15.18 1 96.19 93 PRO A CA 1
ATOM 783 C C . PRO A 1 93 ? -12.492 -12.305 -15.398 1 96.19 93 PRO A C 1
ATOM 785 O O . PRO A 1 93 ? -12.578 -11.18 -15.891 1 96.19 93 PRO A O 1
ATOM 788 N N . SER A 1 94 ? -13.547 -13 -15.07 1 96.25 94 SER A N 1
ATOM 789 C CA . SER A 1 94 ? -14.891 -12.484 -15.297 1 96.25 94 SER A CA 1
ATOM 790 C C . SER A 1 94 ? -15.211 -11.336 -14.344 1 96.25 94 SER A C 1
ATOM 792 O O . SER A 1 94 ? -16.031 -10.469 -14.648 1 96.25 94 SER A O 1
ATOM 794 N N . TYR A 1 95 ? -14.68 -11.367 -13.172 1 93.44 95 TYR A N 1
ATOM 795 C CA . TYR A 1 95 ? -14.812 -10.273 -12.211 1 93.44 95 TYR A CA 1
ATOM 796 C C . TYR A 1 95 ? -14.055 -9.039 -12.688 1 93.44 95 TYR A C 1
ATOM 798 O O . TYR A 1 95 ? -14.477 -7.906 -12.43 1 93.44 95 TYR A O 1
ATOM 806 N N . GLY A 1 96 ? -12.922 -9.242 -13.367 1 89.06 96 GLY A N 1
ATOM 807 C CA . GLY A 1 96 ? -12.055 -8.164 -13.812 1 89.06 96 GLY A CA 1
ATOM 808 C C . GLY A 1 96 ? -11.172 -7.617 -12.711 1 89.06 96 GLY A C 1
ATOM 809 O O . GLY A 1 96 ? -10.992 -8.258 -11.672 1 89.06 96 GLY A O 1
ATOM 810 N N . MET A 1 97 ? -10.484 -6.523 -12.984 1 92.75 97 MET A N 1
ATOM 811 C CA . MET A 1 97 ? -9.617 -5.781 -12.07 1 92.75 97 MET A CA 1
ATOM 812 C C . MET A 1 97 ? -10.289 -4.492 -11.609 1 92.75 97 MET A C 1
ATOM 814 O O . MET A 1 97 ? -10.789 -3.721 -12.43 1 92.75 97 MET A O 1
ATOM 818 N N . VAL A 1 98 ? -10.43 -4.375 -10.328 1 96.62 98 VAL A N 1
ATOM 819 C CA . VAL A 1 98 ? -10.977 -3.127 -9.797 1 96.62 98 VAL A CA 1
ATOM 820 C C . VAL A 1 98 ? -9.844 -2.273 -9.219 1 96.62 98 VAL A C 1
ATOM 822 O O . VAL A 1 98 ? -9.25 -2.631 -8.203 1 96.62 98 VAL A O 1
ATOM 825 N N . ASP A 1 99 ? -9.625 -1.199 -9.836 1 98.06 99 ASP A N 1
ATOM 826 C CA . ASP A 1 99 ? -8.617 -0.256 -9.359 1 98.06 99 ASP A CA 1
ATOM 827 C C . ASP A 1 99 ? -9.234 0.769 -8.406 1 98.06 99 ASP A C 1
ATOM 829 O O . ASP A 1 99 ? -10.219 1.43 -8.75 1 98.06 99 ASP A O 1
ATOM 833 N N . LEU A 1 100 ? -8.695 0.813 -7.254 1 98.56 100 LEU A N 1
ATOM 834 C CA . LEU A 1 100 ? -9.148 1.853 -6.336 1 98.56 100 LEU A CA 1
ATOM 835 C C . LEU A 1 100 ? -8.516 3.195 -6.676 1 98.56 100 LEU A C 1
ATOM 837 O O . LEU A 1 100 ? -7.469 3.244 -7.328 1 98.56 100 LEU A O 1
ATOM 841 N N . ASP A 1 101 ? -9.133 4.266 -6.258 1 98.62 101 ASP A N 1
ATOM 842 C CA . ASP A 1 101 ? -8.703 5.613 -6.621 1 98.62 101 ASP A CA 1
ATOM 843 C C . ASP A 1 101 ? -7.645 6.129 -5.648 1 98.62 101 ASP A C 1
ATOM 845 O O . ASP A 1 101 ? -7.941 6.391 -4.48 1 98.62 101 ASP A O 1
ATOM 849 N N . PRO A 1 102 ? -6.441 6.25 -6.086 1 98.81 102 PRO A N 1
ATOM 850 C CA . PRO A 1 102 ? -5.441 6.82 -5.184 1 98.81 102 PRO A CA 1
ATOM 851 C C . PRO A 1 102 ? -5.742 8.273 -4.812 1 98.81 102 PRO A C 1
ATOM 853 O O . PRO A 1 102 ? -6.086 9.078 -5.684 1 98.81 102 PRO A O 1
ATOM 856 N N . GLN A 1 103 ? -5.645 8.625 -3.545 1 98.81 103 GLN A N 1
ATOM 857 C CA . GLN A 1 103 ? -5.965 9.969 -3.064 1 98.81 103 GLN A 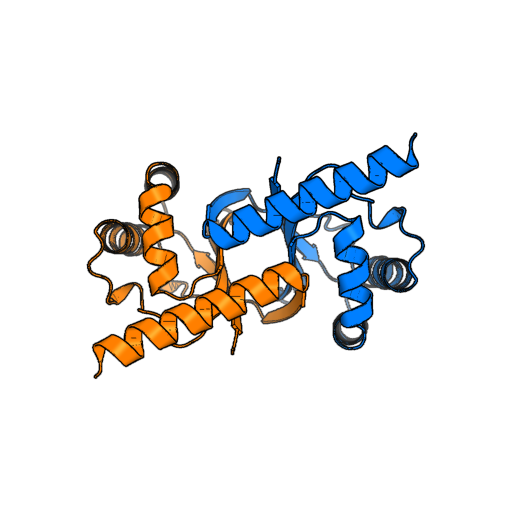CA 1
ATOM 858 C C . GLN A 1 103 ? -4.711 10.695 -2.6 1 98.81 103 GLN A C 1
ATOM 860 O O . GLN A 1 103 ? -4.527 11.875 -2.9 1 98.81 103 GLN A O 1
ATOM 865 N N . VAL A 1 104 ? -3.914 10.07 -1.831 1 98.81 104 VAL A N 1
ATOM 866 C CA . VAL A 1 104 ? -2.709 10.664 -1.258 1 98.81 104 VAL A CA 1
ATOM 867 C C . VAL A 1 104 ? -1.589 9.625 -1.226 1 98.81 104 VAL A C 1
ATOM 869 O O . VAL A 1 104 ? -1.813 8.469 -0.857 1 98.81 104 VAL A O 1
ATOM 872 N N . LEU A 1 105 ? -0.463 9.914 -1.686 1 98.75 105 LEU A N 1
ATOM 873 C CA . LEU A 1 105 ? 0.765 9.141 -1.552 1 98.75 105 LEU A CA 1
ATOM 874 C C . LEU A 1 105 ? 1.79 9.883 -0.704 1 98.75 105 LEU A C 1
ATOM 876 O O . LEU A 1 105 ? 2.195 10.992 -1.049 1 98.75 105 LEU A O 1
ATOM 880 N N . MET A 1 106 ? 2.211 9.312 0.392 1 98.75 106 MET A N 1
ATOM 881 C CA . MET A 1 106 ? 3.186 9.906 1.301 1 98.75 106 MET A CA 1
ATOM 882 C C . MET A 1 106 ? 4.414 9.016 1.441 1 98.75 106 MET A C 1
ATOM 884 O O . MET A 1 106 ? 4.332 7.914 1.986 1 98.75 106 MET A O 1
ATOM 888 N N . ILE A 1 107 ? 5.496 9.461 1.005 1 98.31 107 ILE A N 1
ATOM 889 C CA . ILE A 1 107 ? 6.785 8.789 1.075 1 98.31 107 ILE A CA 1
ATOM 890 C C . ILE A 1 107 ? 7.848 9.758 1.584 1 98.31 107 ILE A C 1
ATOM 892 O O . ILE A 1 107 ? 8.133 10.773 0.945 1 98.31 107 ILE A O 1
ATOM 896 N N . PRO A 1 108 ? 8.5 9.469 2.691 1 98 108 PRO A N 1
ATOM 897 C CA . PRO A 1 108 ? 9.562 10.352 3.174 1 98 108 PRO A CA 1
ATOM 898 C C . PRO A 1 108 ? 10.633 10.617 2.115 1 98 108 PRO A C 1
ATOM 900 O O . PRO A 1 108 ? 10.953 9.734 1.316 1 98 108 PRO A O 1
ATOM 903 N N . LYS A 1 109 ? 11.258 11.75 2.23 1 97.31 109 LYS A N 1
ATOM 904 C CA . LYS A 1 109 ? 12.164 12.242 1.199 1 97.31 109 LYS A CA 1
ATOM 905 C C . LYS A 1 109 ? 13.328 11.281 0.978 1 97.31 109 LYS A C 1
ATOM 907 O O . LYS A 1 109 ? 13.656 10.953 -0.163 1 97.31 109 LYS A O 1
ATOM 912 N N . PRO A 1 110 ? 13.984 10.734 2.016 1 97.88 110 PRO A N 1
ATOM 913 C CA . PRO A 1 110 ? 15.117 9.844 1.761 1 97.88 110 PRO A CA 1
ATOM 914 C C . PRO A 1 110 ? 14.727 8.594 0.981 1 97.88 110 PRO A C 1
ATOM 916 O O . PRO A 1 110 ? 15.523 8.078 0.192 1 97.88 110 PRO A O 1
ATOM 919 N N . ILE A 1 111 ? 13.578 8.125 1.208 1 98.25 111 ILE A N 1
ATOM 920 C CA . ILE A 1 111 ? 13.117 6.938 0.492 1 98.25 111 ILE A CA 1
ATOM 921 C C . ILE A 1 111 ? 12.797 7.301 -0.957 1 98.25 111 ILE A C 1
ATOM 923 O O . ILE A 1 111 ? 13.195 6.594 -1.884 1 98.25 111 ILE A O 1
ATOM 927 N N . TYR A 1 112 ? 12.086 8.406 -1.132 1 98.25 112 TYR A N 1
ATOM 928 C CA . TYR A 1 112 ? 11.797 8.891 -2.477 1 98.25 112 TYR A CA 1
ATOM 929 C C . TYR A 1 112 ? 13.078 9.109 -3.27 1 98.25 112 TYR A C 1
ATOM 931 O O . TYR A 1 112 ? 13.164 8.742 -4.441 1 98.25 112 TYR A O 1
ATOM 939 N N . GLU A 1 113 ? 14.055 9.688 -2.641 1 98.19 113 GLU A N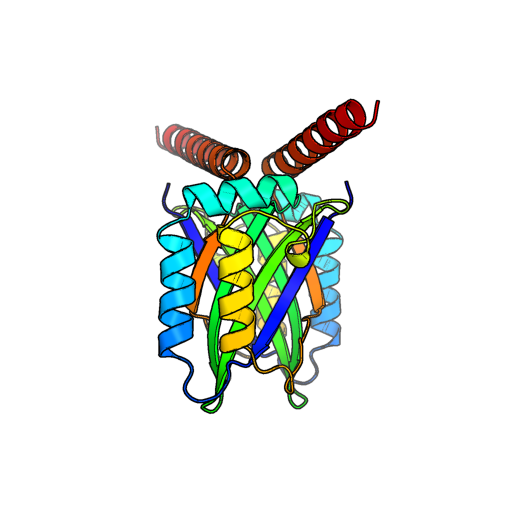 1
ATOM 940 C CA . GLU A 1 113 ? 15.336 9.938 -3.297 1 98.19 113 GLU A CA 1
ATOM 941 C C . GLU A 1 113 ? 16.031 8.633 -3.676 1 98.19 113 GLU A C 1
ATOM 943 O O . GLU A 1 113 ? 16.703 8.555 -4.707 1 98.19 113 GLU A O 1
ATOM 948 N N . THR A 1 114 ? 15.914 7.629 -2.826 1 98.38 114 THR A N 1
ATOM 949 C CA . THR A 1 114 ? 16.438 6.312 -3.164 1 98.38 114 THR A CA 1
ATOM 950 C C . THR A 1 114 ? 15.734 5.742 -4.387 1 98.38 114 THR A C 1
ATOM 952 O O . THR A 1 114 ? 16.375 5.168 -5.273 1 98.38 114 THR A O 1
ATOM 955 N N . MET A 1 115 ? 14.414 5.93 -4.461 1 98.31 115 MET A N 1
ATOM 956 C CA . MET A 1 115 ? 13.664 5.508 -5.637 1 98.31 115 MET A CA 1
ATOM 957 C C . MET A 1 115 ? 14.156 6.219 -6.891 1 98.31 115 MET A C 1
ATOM 959 O O . MET A 1 115 ? 14.359 5.59 -7.93 1 98.31 115 MET A O 1
ATOM 963 N N . GLU A 1 116 ? 14.375 7.508 -6.754 1 97.75 116 GLU A N 1
ATOM 964 C CA . GLU A 1 116 ? 14.852 8.297 -7.883 1 97.75 116 GLU A CA 1
ATOM 965 C C . GLU A 1 116 ? 16.219 7.816 -8.359 1 97.75 116 GLU A C 1
ATOM 967 O O . GLU A 1 116 ? 16.484 7.762 -9.562 1 97.75 116 GLU A O 1
ATOM 972 N N . GLU A 1 117 ? 17.031 7.535 -7.402 1 97.38 117 GLU A N 1
ATOM 973 C CA . GLU A 1 117 ? 18.359 7.039 -7.73 1 97.38 117 GLU A CA 1
ATOM 974 C C . GLU A 1 117 ? 18.297 5.695 -8.445 1 97.38 117 GLU A C 1
ATOM 976 O O . GLU A 1 117 ? 19 5.473 -9.438 1 97.38 117 GLU A O 1
ATOM 981 N N . LEU A 1 118 ? 17.516 4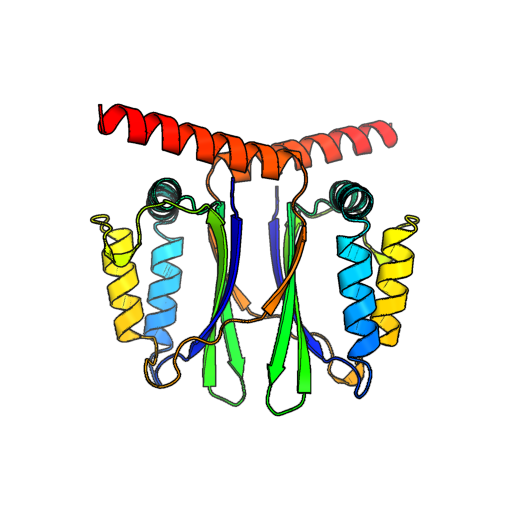.801 -7.949 1 97 118 LEU A N 1
ATOM 982 C CA . LEU A 1 118 ? 17.328 3.504 -8.594 1 97 118 LEU A CA 1
ATOM 983 C C . LEU A 1 118 ? 16.797 3.672 -10.016 1 97 118 LEU A C 1
ATOM 985 O O . LEU A 1 118 ? 17.234 2.977 -10.938 1 97 118 LEU A O 1
ATOM 989 N N . ASP A 1 119 ? 15.867 4.574 -10.164 1 96.38 119 ASP A N 1
ATOM 990 C CA . ASP A 1 119 ? 15.289 4.871 -11.469 1 96.38 119 ASP A CA 1
ATOM 991 C C . ASP A 1 119 ? 16.359 5.352 -12.445 1 96.38 119 ASP A C 1
ATOM 993 O O . ASP A 1 119 ? 16.422 4.883 -13.586 1 96.38 119 ASP A O 1
ATOM 997 N N . ARG A 1 120 ? 17.156 6.273 -11.984 1 95.19 120 ARG A N 1
ATOM 998 C CA . ARG A 1 120 ? 18.25 6.812 -12.797 1 95.19 120 ARG A CA 1
ATOM 999 C C . ARG A 1 120 ? 19.234 5.711 -13.195 1 95.19 120 ARG A C 1
ATOM 100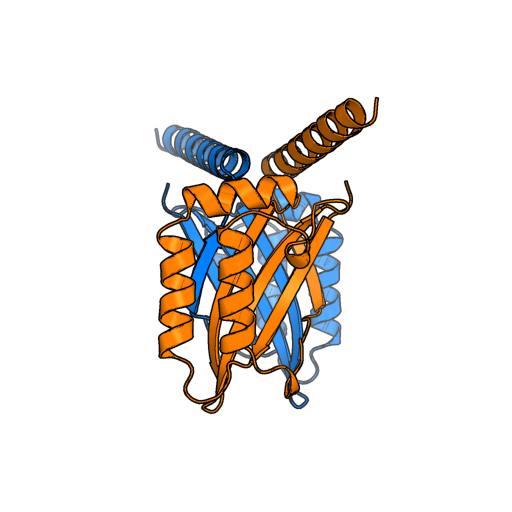1 O O . ARG A 1 120 ? 19.656 5.641 -14.344 1 95.19 120 ARG A O 1
ATOM 1008 N N . GLN A 1 121 ? 19.578 4.879 -12.219 1 94.5 121 GLN A N 1
ATOM 1009 C CA . GLN A 1 121 ? 20.5 3.781 -12.477 1 94.5 121 GLN A CA 1
ATOM 1010 C C . GLN A 1 121 ? 19.953 2.84 -13.547 1 94.5 121 GLN A C 1
ATOM 1012 O O . GLN A 1 121 ? 20.703 2.375 -14.414 1 94.5 121 GLN A O 1
ATOM 1017 N N . TYR A 1 122 ? 18.719 2.57 -13.414 1 91.94 122 TYR A N 1
ATOM 1018 C CA . TYR A 1 122 ? 18.062 1.718 -14.406 1 91.94 122 TYR A CA 1
ATOM 1019 C C . TYR A 1 122 ? 18.172 2.328 -15.797 1 91.94 122 TYR A C 1
ATOM 1021 O O . TYR A 1 122 ? 18.562 1.649 -16.75 1 91.94 122 TYR A O 1
ATOM 1029 N N . ASP A 1 123 ? 17.875 3.615 -15.93 1 90.5 123 ASP A N 1
ATOM 1030 C CA . ASP A 1 123 ? 17.875 4.297 -17.219 1 90.5 123 ASP A CA 1
ATOM 1031 C C . ASP A 1 123 ? 19.281 4.371 -17.797 1 90.5 123 ASP A C 1
ATOM 1033 O O . ASP A 1 123 ? 19.484 4.246 -19.016 1 90.5 123 ASP A O 1
ATOM 1037 N N . ASP A 1 124 ? 20.188 4.52 -16.938 1 88.88 124 ASP A N 1
ATOM 1038 C CA . ASP A 1 124 ? 21.594 4.582 -17.359 1 88.88 124 ASP A CA 1
ATOM 1039 C C . ASP A 1 124 ? 22.062 3.225 -17.875 1 88.88 124 ASP A C 1
ATOM 1041 O O . ASP A 1 124 ? 22.844 3.154 -18.828 1 88.88 124 ASP A O 1
ATOM 1045 N N . THR A 1 125 ? 21.656 2.221 -17.188 1 82.81 125 THR A N 1
ATOM 1046 C CA . THR A 1 125 ? 22.062 0.878 -17.578 1 82.81 125 THR A CA 1
ATOM 1047 C C . THR A 1 125 ? 21.359 0.457 -18.875 1 82.81 125 THR A C 1
ATOM 1049 O O . THR A 1 125 ? 21.984 -0.137 -19.75 1 82.81 125 THR A O 1
ATOM 1052 N N . PHE A 1 126 ? 20.125 0.731 -18.953 1 71.12 126 PHE A N 1
ATOM 1053 C CA . PHE A 1 126 ? 19.359 0.38 -20.141 1 71.12 126 PHE A CA 1
ATOM 1054 C C . PHE A 1 126 ? 19.828 1.188 -21.344 1 71.12 126 PHE A C 1
ATOM 1056 O O . PHE A 1 126 ? 19.938 0.659 -22.453 1 71.12 126 PHE A O 1
ATOM 1063 N N . LYS A 1 127 ? 20.047 2.506 -21.219 1 66.94 127 LYS A N 1
ATOM 1064 C CA . LYS A 1 127 ? 20.609 3.32 -22.281 1 66.94 127 LYS A CA 1
ATOM 1065 C C . LYS A 1 127 ? 21.953 2.785 -22.734 1 66.94 127 LYS A C 1
ATOM 1067 O O . LYS A 1 127 ? 22.266 2.781 -23.922 1 66.94 127 LYS A O 1
ATOM 1072 N N . LYS A 1 128 ? 22.641 2.434 -21.891 1 65.69 128 LYS A N 1
ATOM 1073 C CA . LYS A 1 128 ? 23.953 1.925 -22.25 1 65.69 128 LYS A CA 1
ATOM 1074 C C . LYS A 1 128 ? 23.844 0.627 -23.047 1 65.69 128 LYS A C 1
ATOM 1076 O O . LYS A 1 128 ? 24.688 0.341 -23.906 1 65.69 128 LYS A O 1
ATOM 1081 N N . GLU A 1 129 ? 22.828 -0.086 -22.719 1 55.06 129 GLU A N 1
ATOM 1082 C CA . GLU A 1 129 ? 22.672 -1.343 -23.438 1 55.06 129 GLU A CA 1
ATOM 1083 C C . GLU A 1 129 ? 22.125 -1.104 -24.844 1 55.06 129 GLU A C 1
ATOM 1085 O O . GLU A 1 129 ? 22.344 -1.913 -25.75 1 55.06 129 GLU A O 1
ATOM 1090 N N . LEU A 1 130 ? 21.422 0.035 -24.984 1 53.88 130 LEU A N 1
ATOM 1091 C CA . LEU A 1 130 ? 20.906 0.378 -26.312 1 53.88 130 LEU A CA 1
ATOM 1092 C C . LEU A 1 130 ? 22 1.015 -27.172 1 53.88 130 LEU A C 1
ATOM 1094 O O . LEU A 1 130 ? 21.844 1.132 -28.391 1 53.88 130 LEU A O 1
ATOM 1098 N N . GLN A 1 131 ? 23.016 1.589 -26.578 1 42.56 131 GLN A N 1
ATOM 1099 C CA . GLN A 1 131 ? 24.125 2.092 -27.391 1 42.56 131 GLN A CA 1
ATOM 1100 C C . GLN A 1 131 ? 25.078 0.97 -27.766 1 42.56 131 GLN A C 1
ATOM 1102 O O . GLN A 1 131 ? 25.609 0.956 -28.891 1 42.56 131 GLN A O 1
ATOM 1107 N N . MET B 1 1 ? 15.156 -4.262 12.594 1 93.88 1 MET B N 1
ATOM 1108 C CA . MET B 1 1 ? 13.953 -3.445 12.422 1 93.88 1 MET B CA 1
ATOM 1109 C C . MET B 1 1 ? 12.727 -4.32 12.195 1 93.88 1 MET B C 1
ATOM 1111 O O . MET B 1 1 ? 12.781 -5.27 11.406 1 93.88 1 MET B O 1
ATOM 1115 N N . LYS B 1 2 ? 11.688 -4.129 12.992 1 95 2 LYS B N 1
ATOM 1116 C CA . LYS B 1 2 ? 10.414 -4.801 12.766 1 95 2 LYS B CA 1
ATOM 1117 C C . LYS B 1 2 ? 9.445 -3.896 12 1 95 2 LYS B C 1
ATOM 1119 O O . LYS B 1 2 ? 9.141 -2.791 12.453 1 95 2 LYS B O 1
ATOM 1124 N N . LEU B 1 3 ? 9.023 -4.414 10.836 1 97.12 3 LEU B N 1
ATOM 1125 C CA . LEU B 1 3 ? 8.094 -3.645 10.016 1 97.12 3 LEU B CA 1
ATOM 1126 C C . LEU B 1 3 ? 6.672 -4.16 10.18 1 97.12 3 LEU B C 1
ATOM 1128 O O . LEU B 1 3 ? 6.449 -5.371 10.25 1 97.12 3 LEU B O 1
ATOM 1132 N N . ASN B 1 4 ? 5.836 -3.201 10.312 1 97.69 4 ASN B N 1
ATOM 1133 C CA . ASN B 1 4 ? 4.406 -3.486 10.227 1 97.69 4 ASN B CA 1
ATOM 1134 C C . ASN B 1 4 ? 3.812 -2.979 8.914 1 97.69 4 ASN B C 1
ATOM 1136 O O . ASN B 1 4 ? 3.955 -1.802 8.578 1 97.69 4 ASN B O 1
ATOM 1140 N N . VAL B 1 5 ? 3.217 -3.898 8.141 1 98.69 5 VAL B N 1
ATOM 1141 C CA . VAL B 1 5 ? 2.529 -3.523 6.91 1 98.69 5 VAL B CA 1
ATOM 1142 C C . VAL B 1 5 ? 1.021 -3.695 7.086 1 98.69 5 VAL B C 1
ATOM 1144 O O . VAL B 1 5 ? 0.561 -4.738 7.555 1 98.69 5 VAL B O 1
ATOM 1147 N N . GLU B 1 6 ? 0.268 -2.635 6.742 1 98.62 6 GLU B N 1
ATOM 1148 C CA . GLU B 1 6 ? -1.172 -2.66 6.977 1 98.62 6 GLU B CA 1
ATOM 1149 C C . GLU B 1 6 ? -1.939 -2.131 5.77 1 98.62 6 GLU B C 1
ATOM 1151 O O . GLU B 1 6 ? -1.452 -1.255 5.055 1 98.62 6 GLU B O 1
ATOM 1156 N N . LEU B 1 7 ? -3.021 -2.713 5.504 1 98.88 7 LEU B N 1
ATOM 1157 C CA . LEU B 1 7 ? -4.102 -2.18 4.684 1 98.88 7 LEU B CA 1
ATOM 1158 C C . LEU B 1 7 ? -5.438 -2.271 5.414 1 98.88 7 LEU B C 1
ATOM 1160 O O . LEU B 1 7 ? -5.898 -3.369 5.738 1 98.88 7 LEU B O 1
ATOM 1164 N N . SER B 1 8 ? -6.039 -1.121 5.691 1 98.5 8 SER B N 1
ATOM 1165 C CA . SER B 1 8 ? -7.293 -1.078 6.434 1 98.5 8 SER B CA 1
ATOM 1166 C C . SER B 1 8 ? -8.367 -0.33 5.66 1 98.5 8 SER B C 1
ATOM 1168 O O . SER B 1 8 ? -8.086 0.683 5.012 1 98.5 8 SER B O 1
ATOM 1170 N N . ARG B 1 9 ? -9.523 -0.807 5.75 1 98.31 9 ARG B N 1
ATOM 1171 C CA . ARG B 1 9 ? -10.68 -0.191 5.121 1 98.31 9 ARG B CA 1
ATOM 1172 C C . ARG B 1 9 ? -11.57 0.488 6.156 1 98.31 9 ARG B C 1
ATOM 1174 O O . ARG B 1 9 ? -11.859 -0.088 7.207 1 98.31 9 ARG B O 1
ATOM 1181 N N . PHE B 1 10 ? -11.992 1.663 5.883 1 98.56 10 PHE B N 1
ATOM 1182 C CA . PHE B 1 10 ? -12.867 2.473 6.723 1 98.56 10 PHE B CA 1
ATOM 1183 C C . PHE B 1 10 ? -14.078 2.953 5.938 1 98.56 10 PHE B C 1
ATOM 1185 O O . PHE B 1 10 ? -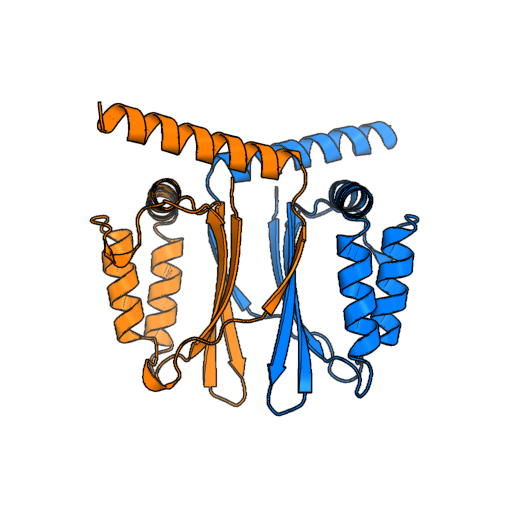13.961 3.305 4.762 1 98.56 10 PHE B O 1
ATOM 1192 N N . ARG B 1 11 ? -15.148 2.979 6.602 1 98.31 11 ARG B N 1
ATOM 1193 C CA . ARG B 1 11 ? -16.359 3.484 5.961 1 98.31 11 ARG B CA 1
ATOM 1194 C C . ARG B 1 11 ? -16.531 4.977 6.23 1 98.31 11 ARG B C 1
ATOM 1196 O O . ARG B 1 11 ? -16.344 5.434 7.359 1 98.31 11 ARG B O 1
ATOM 1203 N N . VAL B 1 12 ? -16.844 5.668 5.203 1 98.69 12 VAL B N 1
ATOM 1204 C CA . VAL B 1 12 ? -17.109 7.098 5.328 1 98.69 12 VAL B CA 1
ATOM 1205 C C . VAL B 1 12 ? -18.547 7.324 5.77 1 98.69 12 VAL B C 1
ATOM 1207 O O . VAL B 1 12 ? -19.469 6.668 5.27 1 98.69 12 VAL B O 1
ATOM 1210 N N . LYS B 1 13 ? -18.75 8.25 6.73 1 98.31 13 LYS B N 1
ATOM 1211 C CA . LYS B 1 13 ? -20.109 8.625 7.129 1 98.31 13 LYS B CA 1
ATOM 1212 C C . LYS B 1 13 ? -20.922 9.109 5.93 1 98.31 13 LYS B C 1
ATOM 1214 O O . LYS B 1 13 ? -20.391 9.789 5.047 1 98.31 13 LYS B O 1
ATOM 1219 N N . GLU B 1 14 ? -22.234 8.742 5.938 1 97.19 14 GLU B N 1
ATOM 1220 C CA . GLU B 1 14 ? -23.094 9.227 4.867 1 97.19 14 GLU B CA 1
ATOM 1221 C C . GLU B 1 14 ? -23.078 10.75 4.777 1 97.19 14 GLU B C 1
ATOM 1223 O O . GLU B 1 14 ? -23.125 11.438 5.801 1 97.19 14 GLU B O 1
ATOM 1228 N N . GLY B 1 15 ? -22.938 11.281 3.549 1 97.25 15 GLY B N 1
ATOM 1229 C CA . GLY B 1 15 ? -23.031 12.719 3.312 1 97.25 15 GLY B CA 1
ATOM 1230 C C . GLY B 1 15 ? -21.719 13.445 3.559 1 97.25 15 GLY B C 1
ATOM 1231 O O . GLY B 1 15 ? -21.672 14.68 3.52 1 97.25 15 GLY B O 1
ATOM 1232 N N . LYS B 1 16 ? -20.641 12.703 3.75 1 98.5 16 LYS B N 1
ATOM 1233 C CA . LYS B 1 16 ? -19.391 13.375 4.141 1 98.5 16 LYS B CA 1
ATOM 1234 C C . LYS B 1 16 ? -18.375 13.359 3.004 1 98.5 16 LYS B C 1
ATOM 1236 O O . LYS B 1 16 ? -17.188 13.609 3.223 1 98.5 16 LYS B O 1
ATOM 1241 N N . THR B 1 17 ? -18.797 13.141 1.84 1 98.31 17 THR B N 1
ATOM 1242 C CA . THR B 1 17 ? -17.922 13.047 0.679 1 98.31 17 THR B CA 1
ATOM 1243 C C . THR B 1 17 ? -17.141 14.352 0.481 1 98.31 17 THR B C 1
ATOM 1245 O O . THR B 1 17 ? -15.945 14.328 0.197 1 98.31 17 THR B O 1
ATOM 1248 N N . VAL B 1 18 ? -17.812 15.484 0.635 1 98.69 18 VAL B N 1
ATOM 1249 C CA . VAL B 1 18 ? -17.172 16.781 0.434 1 98.69 18 VAL B CA 1
ATOM 1250 C C . VAL B 1 18 ? -16.062 16.984 1.465 1 98.69 18 VAL B C 1
ATOM 1252 O O . VAL B 1 18 ? -14.984 17.484 1.139 1 98.69 18 VAL B O 1
ATOM 1255 N N . GLN B 1 19 ? -16.312 16.609 2.703 1 98.81 19 GLN B N 1
ATOM 1256 C CA . GLN B 1 19 ? -15.312 16.734 3.758 1 98.81 19 GLN B CA 1
ATOM 1257 C C . GLN B 1 19 ? -14.125 15.812 3.504 1 98.81 19 GLN B C 1
ATOM 1259 O O . GLN B 1 19 ? -12.984 16.156 3.814 1 98.81 19 GLN B O 1
ATOM 1264 N N . VAL B 1 20 ? -14.352 14.633 2.992 1 98.88 20 VAL B N 1
ATOM 1265 C CA . VAL B 1 20 ? -13.258 13.742 2.617 1 98.88 20 VAL B CA 1
ATOM 1266 C C . VAL B 1 20 ? -12.406 14.398 1.533 1 98.88 20 VAL B C 1
ATOM 1268 O O . VAL B 1 20 ? -11.172 14.367 1.598 1 98.88 20 VAL B O 1
ATOM 1271 N N . ASP B 1 21 ? -13.109 15.031 0.553 1 98.81 21 ASP B N 1
ATOM 1272 C CA . ASP B 1 21 ? -12.375 15.766 -0.472 1 98.81 21 ASP B CA 1
ATOM 1273 C C . ASP B 1 21 ? -11.445 16.812 0.154 1 98.81 21 ASP B C 1
ATOM 1275 O O . ASP B 1 21 ? -10.289 16.922 -0.238 1 98.81 21 ASP B O 1
ATOM 1279 N N . GLU B 1 22 ? -11.961 17.547 1.104 1 98.88 22 GLU B N 1
ATOM 1280 C CA . GLU B 1 22 ? -11.188 18.578 1.792 1 98.88 22 GLU B CA 1
ATOM 1281 C C . GLU B 1 22 ? -10.008 17.969 2.549 1 98.88 22 GLU B C 1
ATOM 1283 O O . GLU B 1 22 ? -8.906 18.516 2.541 1 98.88 22 GLU B O 1
ATOM 1288 N N . TRP B 1 23 ? -10.312 16.906 3.193 1 98.88 23 TRP B N 1
ATOM 1289 C CA . TRP B 1 23 ? -9.305 16.188 3.963 1 98.88 23 TRP B CA 1
ATOM 1290 C C . TRP B 1 23 ? -8.133 15.773 3.074 1 98.88 23 TRP B C 1
ATOM 1292 O O . TRP B 1 23 ? -6.977 16.062 3.373 1 98.88 23 TRP B O 1
ATOM 1302 N N . MET B 1 24 ? -8.406 15.07 1.917 1 98.88 24 MET B N 1
ATOM 1303 C CA . MET B 1 24 ? -7.379 14.625 0.985 1 98.88 24 MET B CA 1
ATOM 1304 C C . MET B 1 24 ? -6.629 15.812 0.391 1 98.88 24 MET B C 1
ATOM 1306 O O . MET B 1 24 ? -5.402 15.781 0.273 1 98.88 24 MET B O 1
ATOM 1310 N N . ALA B 1 25 ? -7.383 16.844 0.055 1 98.88 25 ALA B N 1
ATOM 1311 C CA . ALA B 1 25 ? -6.762 18.047 -0.477 1 98.88 25 ALA B CA 1
ATOM 1312 C C . ALA B 1 25 ? -5.82 18.688 0.547 1 98.88 25 ALA B C 1
ATOM 1314 O O . ALA B 1 25 ? -4.727 19.125 0.198 1 98.88 25 ALA B O 1
ATOM 1315 N N . PHE B 1 26 ? -6.277 18.734 1.777 1 98.88 26 PHE B N 1
ATOM 1316 C CA . PHE B 1 26 ? -5.477 19.297 2.857 1 98.88 26 PHE B CA 1
ATOM 1317 C C . PHE B 1 26 ? -4.137 18.578 2.969 1 98.88 26 PHE B C 1
ATOM 1319 O O . PHE B 1 26 ? -3.086 19.219 3.029 1 98.88 26 PHE B O 1
ATOM 1326 N N . LEU B 1 27 ? -4.137 17.25 3.012 1 98.69 27 LEU B N 1
ATOM 1327 C CA . LEU B 1 27 ? -2.904 16.469 3.109 1 98.69 27 LEU B CA 1
ATOM 1328 C C . LEU B 1 27 ? -1.998 16.734 1.912 1 98.69 27 LEU B C 1
ATOM 1330 O O . LEU B 1 27 ? -0.794 16.953 2.074 1 98.69 27 LEU B O 1
ATOM 1334 N N . ASN B 1 28 ? -2.613 16.844 0.729 1 98.69 28 ASN B N 1
ATOM 1335 C CA . ASN B 1 28 ? -1.833 17.062 -0.483 1 98.69 28 ASN B CA 1
ATOM 1336 C C . ASN B 1 28 ? -1.252 18.484 -0.525 1 98.69 28 ASN B C 1
ATOM 1338 O O . ASN B 1 28 ? -0.129 18.672 -0.99 1 98.69 28 ASN B O 1
ATOM 1342 N N . GLU B 1 29 ? -2.014 19.422 -0.063 1 98.56 29 GLU B N 1
ATOM 1343 C CA . GLU B 1 29 ? -1.578 20.812 -0.071 1 98.56 29 GLU B CA 1
ATOM 1344 C C . GLU B 1 29 ? -0.469 21.047 0.95 1 98.56 29 GLU B C 1
ATOM 1346 O O . GLU B 1 29 ? 0.344 21.969 0.791 1 98.56 29 GLU B O 1
ATOM 1351 N N . HIS B 1 30 ? -0.449 20.281 2.006 1 98.44 30 HIS B N 1
ATOM 1352 C CA . HIS B 1 30 ? 0.542 20.453 3.062 1 98.44 30 HIS B CA 1
ATOM 1353 C C . HIS B 1 30 ? 1.497 19.266 3.117 1 98.44 30 HIS B C 1
ATOM 1355 O O . HIS B 1 30 ? 1.906 18.844 4.203 1 98.44 30 HIS B O 1
ATOM 1361 N N . MET B 1 31 ? 1.847 18.75 1.987 1 98.06 31 MET B N 1
ATOM 1362 C CA . MET B 1 31 ? 2.607 17.5 1.873 1 98.06 31 MET B CA 1
ATOM 1363 C C . MET B 1 31 ? 3.965 17.625 2.555 1 98.06 31 MET B C 1
ATOM 1365 O O . MET B 1 31 ? 4.402 16.719 3.254 1 98.06 31 MET B O 1
ATOM 1369 N N . GLU B 1 32 ? 4.613 18.766 2.389 1 96.81 32 GLU B N 1
ATOM 1370 C CA . GLU B 1 32 ? 5.914 18.938 3.027 1 96.81 32 GLU B CA 1
ATOM 1371 C C . GLU B 1 32 ? 5.812 18.781 4.543 1 96.81 32 GLU B C 1
ATOM 1373 O O . GLU B 1 32 ? 6.605 18.062 5.148 1 96.81 32 GLU B O 1
ATOM 1378 N N . ASP B 1 33 ? 4.82 19.422 5.164 1 97.19 33 ASP B N 1
ATOM 1379 C CA . ASP B 1 33 ? 4.598 19.312 6.602 1 97.19 33 ASP B CA 1
ATOM 1380 C C . ASP B 1 33 ? 4.152 17.906 6.984 1 97.19 33 ASP B C 1
ATOM 1382 O O . ASP B 1 33 ? 4.535 17.391 8.039 1 97.19 33 ASP B O 1
ATOM 1386 N N . THR B 1 34 ? 3.328 17.281 6.117 1 97.5 34 THR B N 1
ATOM 1387 C CA . THR B 1 34 ? 2.869 15.914 6.348 1 97.5 34 THR B CA 1
ATOM 1388 C C . THR B 1 34 ? 4.051 14.953 6.43 1 97.5 34 THR B C 1
ATOM 1390 O O . THR B 1 34 ? 4.129 14.133 7.348 1 97.5 34 THR B O 1
ATOM 1393 N N . LEU B 1 35 ? 5.023 15.125 5.551 1 97.06 35 LEU B N 1
ATOM 1394 C CA . LEU B 1 35 ? 6.168 14.227 5.496 1 97.06 35 LEU B CA 1
ATOM 1395 C C . LEU B 1 35 ? 7.055 14.398 6.723 1 97.06 35 LEU B C 1
ATOM 1397 O O . LEU B 1 35 ? 7.676 13.438 7.188 1 97.06 35 LEU B O 1
ATOM 1401 N N . LEU B 1 36 ? 7.07 15.578 7.301 1 93.81 36 LEU B N 1
ATOM 1402 C CA . LEU B 1 36 ? 7.84 15.812 8.516 1 93.81 36 LEU B CA 1
ATOM 1403 C C . LEU B 1 36 ? 7.289 14.992 9.68 1 93.81 36 LEU B C 1
ATOM 1405 O O . LEU B 1 36 ? 8.055 14.492 10.508 1 93.81 36 LEU B O 1
ATOM 1409 N N . THR B 1 37 ? 6.004 14.797 9.766 1 95 37 THR B N 1
ATOM 1410 C CA . THR B 1 37 ? 5.402 14.031 10.852 1 95 37 THR B CA 1
ATOM 1411 C C . THR B 1 37 ? 5.699 12.539 10.688 1 95 37 THR B C 1
ATOM 1413 O O . THR B 1 37 ? 5.84 11.82 11.672 1 95 37 THR B O 1
ATOM 1416 N N . LEU B 1 38 ? 5.84 11.992 9.43 1 95.75 38 LEU B N 1
ATOM 1417 C CA . LEU B 1 38 ? 6.062 10.578 9.172 1 95.75 38 LEU B CA 1
ATOM 1418 C C . LEU B 1 38 ? 7.383 10.109 9.773 1 95.75 38 LEU B C 1
ATOM 1420 O O . LEU B 1 38 ? 7.496 8.969 10.227 1 95.75 38 LEU B O 1
ATOM 1424 N N . GLU B 1 39 ? 8.312 11.023 9.742 1 90.56 39 GLU B N 1
ATOM 1425 C CA . GLU B 1 39 ? 9.617 10.664 10.289 1 90.56 39 GLU B CA 1
ATOM 1426 C C . GLU B 1 39 ? 9.508 10.266 11.758 1 90.56 39 GLU B C 1
ATOM 1428 O O . GLU B 1 39 ? 9.984 9.195 12.148 1 90.56 39 GLU B O 1
ATOM 1433 N N . GLY B 1 40 ? 8.82 11.086 12.555 1 91.75 40 GLY B N 1
ATOM 1434 C CA . GLY B 1 40 ? 8.648 10.781 13.961 1 91.75 40 GLY B CA 1
ATOM 1435 C C . GLY B 1 40 ? 7.781 9.562 14.211 1 91.75 40 GLY B C 1
ATOM 1436 O O . GLY B 1 40 ? 7.832 8.969 15.297 1 91.75 40 GLY B O 1
ATOM 1437 N N . GLU B 1 41 ? 7.027 9.172 13.227 1 95.88 41 GLU B N 1
ATOM 1438 C CA . GLU B 1 41 ? 6.094 8.055 13.336 1 95.88 41 GLU B CA 1
ATOM 1439 C C . GLU B 1 41 ? 6.727 6.758 12.828 1 95.88 41 GLU B C 1
ATOM 1441 O O . GLU B 1 41 ? 6.102 5.699 12.867 1 95.88 41 GLU B O 1
ATOM 1446 N N . LYS B 1 42 ? 8.016 6.848 12.328 1 96.69 42 LYS B N 1
ATOM 1447 C CA . LYS B 1 42 ? 8.695 5.738 11.672 1 96.69 42 LYS B CA 1
ATOM 1448 C C . LYS B 1 42 ? 7.84 5.145 10.562 1 96.69 42 LYS B C 1
ATOM 1450 O O . LYS B 1 42 ? 7.723 3.922 10.445 1 96.69 42 LYS B O 1
ATOM 1455 N N . MET B 1 43 ? 7.133 6.062 9.836 1 98.31 43 MET B N 1
ATOM 1456 C CA . MET B 1 43 ? 6.277 5.723 8.703 1 98.31 43 MET B CA 1
ATOM 1457 C C . MET B 1 43 ? 7.035 5.863 7.387 1 98.31 43 MET B C 1
ATOM 1459 O O . MET B 1 43 ? 7.512 6.949 7.051 1 98.31 43 MET B O 1
ATOM 1463 N N . TYR B 1 44 ? 7.121 4.785 6.562 1 98.62 44 TYR B N 1
ATOM 1464 C CA . TYR B 1 44 ? 8.031 4.785 5.422 1 98.62 44 TYR B CA 1
ATOM 1465 C C . TYR B 1 44 ? 7.258 4.871 4.109 1 98.62 44 TYR B C 1
ATOM 1467 O O . TYR B 1 44 ? 7.801 5.305 3.09 1 98.62 44 TYR B O 1
ATOM 1475 N N . VAL B 1 45 ? 6.078 4.375 4.117 1 98.75 45 VAL B N 1
ATOM 1476 C CA . VAL B 1 45 ? 5.125 4.523 3.021 1 98.75 45 VAL B CA 1
ATOM 1477 C C . VAL B 1 45 ? 3.707 4.613 3.578 1 98.75 45 VAL B C 1
ATOM 1479 O O . VAL B 1 45 ? 3.316 3.816 4.434 1 98.75 45 VAL B O 1
ATOM 1482 N N . GLU B 1 46 ? 2.99 5.527 3.135 1 98.75 46 GLU B N 1
ATOM 1483 C CA . GLU B 1 46 ? 1.577 5.652 3.479 1 98.75 46 GLU B CA 1
ATOM 1484 C C . GLU B 1 46 ? 0.76 6.137 2.283 1 98.75 46 GLU B C 1
ATOM 1486 O O . GLU B 1 46 ? 1.162 7.07 1.589 1 98.75 46 GLU B O 1
ATOM 1491 N N . THR B 1 47 ? -0.281 5.469 1.955 1 98.88 47 THR B N 1
ATOM 1492 C CA . THR B 1 47 ? -1.148 5.832 0.839 1 98.88 47 THR B CA 1
ATOM 1493 C C . THR B 1 47 ? -2.617 5.703 1.231 1 98.88 47 THR B C 1
ATOM 1495 O O . THR B 1 47 ? -2.996 4.77 1.941 1 98.88 47 THR B O 1
ATOM 1498 N N . ILE B 1 48 ? -3.416 6.609 0.805 1 98.94 48 ILE B N 1
ATOM 1499 C CA . ILE B 1 48 ? -4.859 6.555 1.001 1 98.94 48 ILE B CA 1
ATOM 1500 C C . ILE B 1 48 ? -5.555 6.359 -0.344 1 98.94 48 ILE B C 1
ATOM 1502 O O . ILE B 1 48 ? -5.234 7.039 -1.321 1 98.94 48 ILE B O 1
ATOM 1506 N N . PHE B 1 49 ? -6.422 5.426 -0.43 1 98.94 49 PHE B N 1
ATOM 1507 C CA . PHE B 1 49 ? -7.258 5.18 -1.598 1 98.94 49 PHE B CA 1
ATOM 1508 C C . PHE B 1 49 ? -8.734 5.367 -1.259 1 98.94 49 PHE B C 1
ATOM 1510 O O . PHE B 1 49 ? -9.102 5.426 -0.084 1 98.94 49 PHE B O 1
ATOM 1517 N N . ARG B 1 50 ? -9.469 5.445 -2.295 1 98.75 50 ARG B N 1
ATOM 1518 C CA . ARG B 1 50 ? -10.898 5.684 -2.152 1 98.75 50 ARG B CA 1
ATOM 1519 C C . ARG B 1 50 ? -11.703 4.797 -3.102 1 98.75 50 ARG B C 1
ATOM 1521 O O . ARG B 1 50 ? -11.25 4.5 -4.211 1 98.75 50 ARG B O 1
ATOM 1528 N N . GLU B 1 51 ? -12.844 4.328 -2.602 1 97.94 51 GLU B N 1
ATOM 1529 C CA . GLU B 1 51 ? -13.758 3.561 -3.447 1 97.94 51 GLU B CA 1
ATOM 1530 C C . GLU B 1 51 ? -15.211 3.764 -3.021 1 97.94 51 GLU B C 1
ATOM 1532 O O . GLU B 1 51 ? -15.484 4.102 -1.867 1 97.94 51 GLU B O 1
ATOM 1537 N N . VAL B 1 52 ? -16.109 3.607 -3.979 1 96.31 52 VAL B N 1
ATOM 1538 C CA . VAL B 1 52 ? -17.516 3.455 -3.674 1 96.31 52 VAL B CA 1
ATOM 1539 C C . VAL B 1 52 ? -17.969 2.027 -3.982 1 96.31 52 VAL B C 1
ATOM 1541 O O . VAL B 1 52 ? -17.844 1.562 -5.117 1 96.31 52 VAL B O 1
ATOM 1544 N N . LEU B 1 53 ? -18.375 1.284 -3.016 1 91 53 LEU B N 1
ATOM 1545 C CA . LEU B 1 53 ? -18.859 -0.087 -3.123 1 91 53 LEU B CA 1
ATOM 1546 C C . LEU B 1 53 ? -20.328 -0.178 -2.709 1 91 53 LEU B C 1
ATOM 1548 O O . LEU B 1 53 ? -20.672 0.121 -1.563 1 91 53 LEU B O 1
ATOM 1552 N N . ASP B 1 54 ? -21.141 -0.613 -3.637 1 89.44 54 ASP B N 1
ATOM 1553 C CA . ASP B 1 54 ? -22.562 -0.766 -3.381 1 89.44 54 ASP B CA 1
ATOM 1554 C C . ASP B 1 54 ? -23.156 0.508 -2.781 1 89.44 54 ASP B C 1
ATOM 1556 O O . ASP B 1 54 ? -23.844 0.459 -1.759 1 89.44 54 ASP B O 1
ATOM 1560 N N . GLY B 1 55 ? -22.734 1.636 -3.24 1 92.69 55 GLY B N 1
ATOM 1561 C CA . GLY B 1 55 ? -23.312 2.922 -2.883 1 92.69 55 GLY B CA 1
ATOM 1562 C C . GLY B 1 55 ? -22.688 3.529 -1.64 1 92.69 55 GLY B C 1
ATOM 1563 O O . GLY B 1 55 ? -23.062 4.629 -1.228 1 92.69 55 GLY B O 1
ATOM 1564 N N . ARG B 1 56 ? -21.797 2.785 -1.044 1 95.88 56 ARG B N 1
ATOM 1565 C CA . ARG B 1 56 ? -21.141 3.309 0.146 1 95.88 56 ARG B CA 1
ATOM 1566 C C . ARG B 1 56 ? -19.688 3.662 -0.147 1 95.88 56 ARG B C 1
ATOM 1568 O O . ARG B 1 56 ? -19.016 2.955 -0.897 1 95.88 56 ARG B O 1
ATOM 1575 N N . GLU B 1 57 ? -19.266 4.719 0.544 1 98.19 57 GLU B N 1
ATOM 1576 C CA . GLU B 1 57 ? -17.906 5.238 0.33 1 98.19 57 GLU B CA 1
ATOM 1577 C C . GLU B 1 57 ? -16.938 4.707 1.385 1 98.19 57 GLU B C 1
ATOM 1579 O O . GLU B 1 57 ? -17.266 4.68 2.574 1 98.19 57 GLU B O 1
ATOM 1584 N N . TYR B 1 58 ? -15.797 4.289 0.894 1 98.62 58 TYR B N 1
ATOM 1585 C CA . TYR B 1 58 ? -14.773 3.74 1.775 1 98.62 58 TYR B CA 1
ATOM 1586 C C . TYR B 1 58 ? -13.414 4.379 1.5 1 98.62 58 TYR B C 1
ATOM 1588 O O . TYR B 1 58 ? -13.133 4.797 0.373 1 98.62 58 TYR B O 1
ATOM 1596 N N . LEU B 1 59 ? -12.648 4.5 2.527 1 98.81 59 LEU B N 1
ATOM 1597 C CA . LEU B 1 59 ? -11.227 4.797 2.408 1 98.81 59 LEU B CA 1
ATOM 1598 C C . LEU B 1 59 ? -10.383 3.58 2.77 1 98.81 59 LEU B C 1
ATOM 1600 O O . LEU B 1 59 ? -10.75 2.799 3.646 1 98.81 59 LEU B O 1
ATOM 1604 N N . TYR B 1 60 ? -9.312 3.408 2.072 1 98.88 60 TYR B N 1
ATOM 1605 C CA . TYR B 1 60 ? -8.297 2.396 2.365 1 98.88 60 TYR B CA 1
ATOM 1606 C C . TYR B 1 60 ? -6.973 3.043 2.736 1 98.88 60 TYR B C 1
ATOM 1608 O O . TYR B 1 60 ? -6.441 3.865 1.985 1 98.88 60 TYR B O 1
ATOM 1616 N N . TRP B 1 61 ? -6.484 2.705 3.9 1 98.69 61 TRP B N 1
ATOM 1617 C CA . TRP B 1 61 ? -5.223 3.225 4.422 1 98.69 61 TRP B CA 1
ATOM 1618 C C . TRP B 1 61 ? -4.129 2.164 4.359 1 98.69 61 TRP B C 1
ATOM 1620 O O . TRP B 1 61 ? -4.176 1.171 5.09 1 98.69 61 TRP B O 1
ATOM 1630 N N . TYR B 1 62 ? -3.172 2.336 3.488 1 98.94 62 TYR B N 1
ATOM 1631 C CA . TYR B 1 62 ? -2.002 1.47 3.393 1 98.94 62 TYR B CA 1
ATOM 1632 C C . TYR B 1 62 ? -0.807 2.084 4.109 1 98.94 62 TYR B C 1
ATOM 1634 O O . TYR B 1 62 ? -0.579 3.293 4.023 1 98.94 62 TYR B O 1
ATOM 1642 N N . SER B 1 63 ? 0.016 1.211 4.746 1 98.75 63 SER B N 1
ATOM 1643 C CA . SER B 1 63 ? 1.19 1.785 5.395 1 98.75 63 SER B CA 1
ATOM 1644 C C . SER B 1 63 ? 2.277 0.736 5.598 1 98.75 63 SER B C 1
ATOM 1646 O O . SER B 1 63 ? 1.982 -0.45 5.758 1 98.75 63 SER B O 1
ATOM 1648 N N . VAL B 1 64 ? 3.479 1.099 5.496 1 98.75 64 VAL B N 1
ATOM 1649 C CA . VAL B 1 64 ? 4.672 0.404 5.969 1 98.75 64 VAL B CA 1
ATOM 1650 C C . VAL B 1 64 ? 5.336 1.216 7.078 1 98.75 64 VAL B C 1
ATOM 1652 O O . VAL B 1 64 ? 5.812 2.328 6.84 1 98.75 64 VAL B O 1
ATOM 1655 N N . GLN B 1 65 ? 5.328 0.679 8.281 1 98.38 65 GLN B N 1
ATOM 1656 C CA . GLN B 1 65 ? 5.742 1.422 9.469 1 98.38 65 GLN B CA 1
ATOM 1657 C C . GLN B 1 65 ? 6.598 0.556 10.391 1 98.38 65 GLN B C 1
ATOM 1659 O O . GLN B 1 65 ? 6.309 -0.627 10.586 1 98.38 65 GLN B O 1
ATOM 1664 N N . ALA B 1 66 ? 7.641 1.147 10.945 1 97.62 66 ALA B N 1
ATOM 1665 C CA . ALA B 1 66 ? 8.406 0.439 11.969 1 97.62 66 ALA B CA 1
ATOM 1666 C C . ALA B 1 66 ? 7.82 0.677 13.352 1 97.62 66 ALA B C 1
ATOM 1668 O O . ALA B 1 66 ? 7.07 1.634 13.562 1 97.62 66 ALA B O 1
ATOM 1669 N N . GLU B 1 67 ? 8.164 -0.185 14.273 1 95.19 67 GLU B N 1
ATOM 1670 C CA . GLU B 1 67 ? 7.684 -0.072 15.648 1 95.19 67 GLU B CA 1
ATOM 1671 C C . GLU B 1 67 ? 8.414 1.035 16.406 1 95.19 67 GLU B C 1
ATOM 1673 O O . GLU B 1 67 ? 9.562 1.349 16.094 1 95.19 67 GLU B O 1
ATOM 1678 N N . GLY B 1 68 ? 7.688 1.624 17.344 1 93.06 68 GLY B N 1
ATOM 1679 C CA . GLY B 1 68 ? 8.344 2.518 18.297 1 93.06 68 GLY B CA 1
ATOM 1680 C C . GLY B 1 68 ? 8.25 3.979 17.891 1 93.06 68 GLY B C 1
ATOM 1681 O O . GLY B 1 68 ? 8.922 4.832 18.484 1 93.06 68 GLY B O 1
ATOM 1682 N N . GLY B 1 69 ? 7.535 4.332 16.859 1 93.06 69 GLY B N 1
ATOM 1683 C CA . GLY B 1 69 ? 7.316 5.723 16.484 1 93.06 69 GLY B CA 1
ATOM 1684 C C . GLY B 1 69 ? 6.242 6.398 17.312 1 93.06 69 GLY B C 1
ATOM 1685 O O . GLY B 1 69 ? 5.539 5.746 18.094 1 93.06 69 GLY B O 1
ATOM 1686 N N . ILE B 1 70 ? 6.148 7.691 17.219 1 93.38 70 ILE B N 1
ATOM 1687 C CA . ILE B 1 70 ? 5.125 8.484 17.891 1 93.38 70 ILE B CA 1
ATOM 1688 C C . ILE B 1 70 ? 3.762 8.203 17.266 1 93.38 70 ILE B C 1
ATOM 1690 O O . ILE B 1 70 ? 3.619 8.219 16.031 1 93.38 70 ILE B O 1
ATOM 1694 N N . GLU B 1 71 ? 2.811 7.957 18.062 1 94.19 71 GLU B N 1
ATOM 1695 C CA . GLU B 1 71 ? 1.45 7.742 17.578 1 94.19 71 GLU B CA 1
ATOM 1696 C C . GLU B 1 71 ? 0.799 9.062 17.156 1 94.19 71 GLU B C 1
ATOM 1698 O O . GLU B 1 71 ? 0.991 10.086 17.812 1 94.19 71 GLU B O 1
ATOM 1703 N N . VAL B 1 72 ? -0.016 8.945 16.125 1 94.44 72 VAL B N 1
ATOM 1704 C CA . VAL B 1 72 ? -0.673 10.133 15.586 1 94.44 72 VAL B CA 1
ATOM 1705 C C . VAL B 1 72 ? -1.523 10.789 16.672 1 94.44 72 VAL B C 1
ATOM 1707 O O . VAL B 1 72 ? -1.613 12.023 16.734 1 94.44 72 VAL B O 1
ATOM 1710 N N . GLU B 1 73 ? -2.119 10.125 17.594 1 94.31 73 GLU B N 1
ATOM 1711 C CA . GLU B 1 73 ? -2.979 10.641 18.656 1 94.31 73 GLU B CA 1
ATOM 1712 C C . GLU B 1 73 ? -2.174 11.43 19.688 1 94.31 73 GLU B C 1
ATOM 1714 O O . GLU B 1 73 ? -2.73 12.25 20.422 1 94.31 73 GLU B O 1
ATOM 1719 N N . ASP B 1 74 ? -0.942 11.188 19.703 1 94.88 74 ASP B N 1
ATOM 1720 C CA . ASP B 1 74 ? -0.075 11.828 20.688 1 94.88 74 ASP B CA 1
ATOM 1721 C C . ASP B 1 74 ? 0.737 12.953 20.062 1 94.88 74 ASP B C 1
ATOM 1723 O O . ASP B 1 74 ? 1.559 13.586 20.734 1 94.88 74 ASP B O 1
ATOM 1727 N N . SER B 1 75 ? 0.539 13.148 18.828 1 93.12 75 SER B N 1
ATOM 1728 C CA . SER B 1 75 ? 1.304 14.156 18.094 1 93.12 75 SER B CA 1
ATOM 1729 C C . SER B 1 75 ? 0.807 15.562 18.406 1 93.12 75 SER B C 1
ATOM 1731 O O . SER B 1 75 ? -0.399 15.789 18.531 1 93.12 75 SER B O 1
ATOM 1733 N N . GLU B 1 76 ? 1.704 16.578 18.469 1 93.25 76 GLU B N 1
ATOM 1734 C CA . GLU B 1 76 ? 1.351 17.984 18.688 1 93.25 76 GLU B CA 1
ATOM 1735 C C . GLU B 1 76 ? 1.372 18.766 17.375 1 93.25 76 GLU B C 1
ATOM 1737 O O . GLU B 1 76 ? 1.092 19.969 17.359 1 93.25 76 GLU B O 1
ATOM 1742 N N . SER B 1 77 ? 1.733 18.094 16.281 1 95.69 77 SER B N 1
ATOM 1743 C CA . SER B 1 77 ? 1.754 18.75 14.984 1 95.69 77 SER B CA 1
ATOM 1744 C C . SER B 1 77 ? 0.357 19.203 14.562 1 95.69 77 SER B C 1
ATOM 1746 O O . SER B 1 77 ? -0.611 18.453 14.719 1 95.69 77 SER B O 1
ATOM 1748 N N . TYR B 1 78 ? 0.283 20.359 13.953 1 97.88 78 TYR B N 1
ATOM 1749 C CA . TYR B 1 78 ? -1.003 20.875 13.484 1 97.88 78 TYR B CA 1
ATOM 1750 C C . TYR B 1 78 ? -1.576 19.969 12.391 1 97.88 78 TYR B C 1
ATOM 1752 O O . TYR B 1 78 ? -2.795 19.828 12.273 1 97.88 78 TYR B O 1
ATOM 1760 N N . ILE B 1 79 ? -0.727 19.328 11.609 1 97.62 79 ILE B N 1
ATOM 1761 C CA . ILE B 1 79 ? -1.161 18.422 10.555 1 97.62 79 ILE B CA 1
ATOM 1762 C C . ILE B 1 79 ? -1.886 17.234 11.164 1 97.62 79 ILE B C 1
ATOM 1764 O O . ILE B 1 79 ? -2.979 16.875 10.719 1 97.62 79 ILE B O 1
ATOM 1768 N N . ASP B 1 80 ? -1.284 16.625 12.195 1 97.81 80 ASP B N 1
ATOM 1769 C CA . ASP B 1 80 ? -1.856 15.445 12.836 1 97.81 80 ASP B CA 1
ATOM 1770 C C . ASP B 1 80 ? -3.166 15.789 13.547 1 97.81 80 ASP B C 1
ATOM 1772 O O . ASP B 1 80 ? -4.125 15.016 13.492 1 97.81 80 ASP B O 1
ATOM 1776 N N . LYS B 1 81 ? -3.232 16.922 14.172 1 98.06 81 LYS B N 1
ATOM 1777 C CA . LYS B 1 81 ? -4.453 17.359 14.852 1 98.06 81 LYS B CA 1
ATOM 1778 C C . LYS B 1 81 ? -5.594 17.562 13.859 1 98.06 81 LYS B C 1
ATOM 1780 O O . LYS B 1 81 ? -6.711 17.078 14.078 1 98.06 81 LYS B O 1
ATOM 1785 N N . LYS B 1 82 ? -5.293 18.266 12.805 1 98.56 82 LYS B N 1
ATOM 1786 C CA . LYS B 1 82 ? -6.312 18.484 11.781 1 98.56 82 LYS B CA 1
ATOM 1787 C C . LYS B 1 82 ? -6.723 17.172 11.125 1 98.56 82 LYS B C 1
ATOM 1789 O O . LYS B 1 82 ? -7.902 16.969 10.828 1 98.56 82 LYS B O 1
ATOM 1794 N N . HIS B 1 83 ? -5.727 16.281 10.875 1 98.19 83 HIS B N 1
ATOM 1795 C CA . HIS B 1 83 ? -5.984 14.945 10.352 1 98.19 83 HIS B CA 1
ATOM 1796 C C . HIS B 1 83 ? -6.984 14.188 11.227 1 98.19 83 HIS B C 1
ATOM 1798 O O . HIS B 1 83 ? -7.938 13.594 10.719 1 98.19 83 HIS B O 1
ATOM 1804 N N . LEU B 1 84 ? -6.82 14.25 12.508 1 98.19 84 LEU B N 1
ATOM 1805 C CA . LEU B 1 84 ? -7.699 13.555 13.438 1 98.19 84 LEU B CA 1
ATOM 1806 C C . LEU B 1 84 ? -9.078 14.203 13.477 1 98.19 84 LEU B C 1
ATOM 1808 O O . LEU B 1 84 ? -10.086 13.516 13.648 1 98.19 84 LEU B O 1
ATOM 1812 N N . GLU B 1 85 ? -9.133 15.516 13.344 1 98.62 85 GLU B N 1
ATOM 1813 C CA . GLU B 1 85 ? -10.422 16.203 13.234 1 98.62 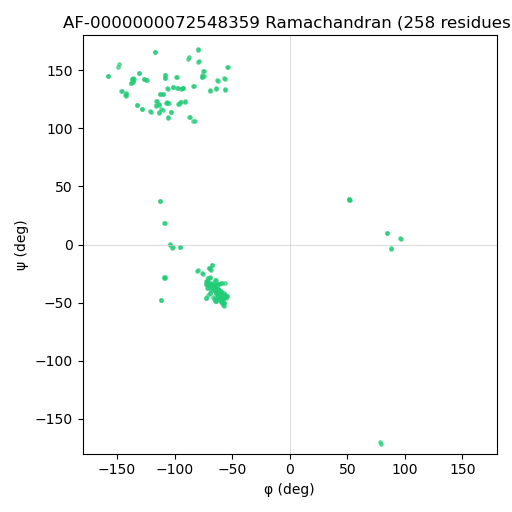85 GLU B CA 1
ATOM 1814 C C . GLU B 1 85 ? -11.219 15.68 12.047 1 98.62 85 GLU B C 1
ATOM 1816 O O . GLU B 1 85 ? -12.406 15.383 12.172 1 98.62 85 GLU B O 1
ATOM 1821 N N . TYR B 1 86 ? -10.539 15.586 10.859 1 98.81 86 TYR B N 1
ATOM 1822 C CA . TYR B 1 86 ? -11.203 15.055 9.672 1 98.81 86 TYR B CA 1
ATOM 1823 C C . TYR B 1 86 ? -11.633 13.602 9.883 1 98.81 86 TYR B C 1
ATOM 1825 O O . TYR B 1 86 ? -12.719 13.203 9.469 1 98.81 86 TYR B O 1
ATOM 1833 N N . TRP B 1 87 ? -10.766 12.898 10.57 1 98.31 87 TRP B N 1
ATOM 1834 C CA . TRP B 1 87 ? -11.062 11.5 10.859 1 98.31 87 TRP B CA 1
ATOM 1835 C C . TRP B 1 87 ? -12.375 11.367 11.633 1 98.31 87 TRP B C 1
ATOM 1837 O O . TRP B 1 87 ? -13.258 10.602 11.25 1 98.31 87 TRP B O 1
ATOM 1847 N N . GLU B 1 88 ? -12.469 12.125 12.656 1 98.19 88 GLU B N 1
ATOM 1848 C CA . GLU B 1 88 ? -13.664 12.102 13.508 1 98.19 88 GLU B CA 1
ATOM 1849 C C . GLU B 1 88 ? -14.898 12.531 12.727 1 98.19 88 GLU B C 1
ATOM 1851 O O . GLU B 1 88 ? -15.984 11.977 12.914 1 98.19 88 GLU B O 1
ATOM 1856 N N . GLU B 1 89 ? -14.727 13.461 11.93 1 98.62 89 GLU B N 1
ATOM 1857 C CA . GLU B 1 89 ? -15.844 14.016 11.172 1 98.62 89 GLU B CA 1
ATOM 1858 C C . GLU B 1 89 ? -16.312 13.055 10.086 1 98.62 89 GLU B C 1
ATOM 1860 O O . GLU B 1 89 ? -17.516 12.945 9.82 1 98.62 89 GLU B O 1
ATOM 1865 N N . CYS B 1 90 ? -15.406 12.289 9.453 1 98.81 90 CYS B N 1
ATOM 1866 C CA . CYS B 1 90 ? -15.711 11.641 8.188 1 98.81 90 CYS B CA 1
ATOM 1867 C C . CYS B 1 90 ? -15.875 10.141 8.359 1 98.81 90 CYS B C 1
ATOM 1869 O O . CYS B 1 90 ? -16.578 9.484 7.578 1 98.81 90 CYS B O 1
ATOM 1871 N N . ILE B 1 91 ? -15.227 9.539 9.336 1 98.75 91 ILE B N 1
ATOM 1872 C CA . ILE B 1 91 ? -15.156 8.086 9.43 1 98.75 91 ILE B CA 1
ATOM 1873 C C . ILE B 1 91 ? -16.266 7.574 10.344 1 98.75 91 ILE B C 1
ATOM 1875 O O . ILE B 1 91 ? -16.5 8.125 11.414 1 98.75 91 ILE B O 1
ATOM 1879 N N . ASP B 1 92 ? -16.938 6.562 9.898 1 98.25 92 ASP B N 1
ATOM 1880 C CA . ASP B 1 92 ? -18.031 5.945 10.641 1 98.25 92 ASP B CA 1
ATOM 1881 C C . ASP B 1 92 ? -17.5 4.953 11.672 1 98.25 92 ASP B C 1
ATOM 1883 O O . ASP B 1 92 ? -17.078 3.85 11.32 1 98.25 92 ASP B O 1
ATOM 1887 N N . PRO B 1 93 ? -17.531 5.277 12.922 1 96.12 93 PRO B N 1
ATOM 1888 C CA . PRO B 1 93 ? -16.969 4.375 13.93 1 96.12 93 PRO B CA 1
ATOM 1889 C C . PRO B 1 93 ? -17.797 3.098 14.094 1 96.12 93 PRO B C 1
ATOM 1891 O O . PRO B 1 93 ? -17.281 2.092 14.594 1 96.12 93 PRO B O 1
ATOM 1894 N N . SER B 1 94 ? -19.047 3.111 13.695 1 96.12 94 SER B N 1
ATOM 1895 C CA . SER B 1 94 ? -19.906 1.944 13.867 1 96.12 94 SER B CA 1
ATOM 1896 C C . SER B 1 94 ? -19.516 0.821 12.914 1 96.12 94 SER B C 1
ATOM 1898 O O . SER B 1 94 ? -19.75 -0.354 13.195 1 96.12 94 SER B O 1
ATOM 1900 N N . TYR B 1 95 ? -19.016 1.145 11.766 1 93.19 95 TYR B N 1
ATOM 1901 C CA . TYR B 1 95 ? -18.5 0.167 10.82 1 93.19 95 TYR B CA 1
ATOM 1902 C C . TYR B 1 95 ? -17.219 -0.474 11.352 1 93.19 95 TYR B C 1
ATOM 1904 O O . TYR B 1 95 ? -16.953 -1.649 11.094 1 93.19 95 TYR B O 1
ATOM 1912 N N . GLY B 1 96 ? -16.422 0.309 12.094 1 88.88 96 GLY B N 1
ATOM 1913 C CA . GLY B 1 96 ? -15.141 -0.137 12.602 1 88.88 96 GLY B CA 1
ATOM 1914 C C . GLY B 1 96 ? -14.047 -0.115 11.547 1 88.88 96 GLY B C 1
ATOM 1915 O O . GLY B 1 96 ? -14.18 0.559 10.523 1 88.88 96 GLY B O 1
ATOM 1916 N N . MET B 1 97 ? -12.906 -0.699 11.859 1 92.56 97 MET B N 1
ATOM 1917 C CA . MET B 1 97 ? -11.734 -0.849 11 1 92.56 97 MET B CA 1
ATOM 1918 C C . MET B 1 97 ? -11.586 -2.289 10.523 1 92.56 97 MET B C 1
ATOM 1920 O O . MET B 1 97 ? -11.648 -3.223 11.328 1 92.56 97 MET B O 1
ATOM 1924 N N . VAL B 1 98 ? -11.562 -2.436 9.234 1 96.56 98 VAL B N 1
ATOM 1925 C CA . VAL B 1 98 ? -11.328 -3.77 8.695 1 96.56 98 VAL B CA 1
ATOM 1926 C C . VAL B 1 98 ? -9.891 -3.877 8.195 1 96.56 98 VAL B C 1
ATOM 1928 O O . VAL B 1 98 ? -9.516 -3.24 7.207 1 96.56 98 VAL B O 1
ATOM 1931 N N . ASP B 1 99 ? -9.156 -4.684 8.836 1 98 99 ASP B N 1
ATOM 1932 C CA . ASP B 1 99 ? -7.777 -4.934 8.43 1 98 99 ASP B CA 1
ATOM 1933 C C . ASP B 1 99 ? -7.699 -6.109 7.457 1 98 99 ASP B C 1
ATOM 1935 O O . ASP B 1 99 ? -8.195 -7.199 7.754 1 98 99 ASP B O 1
ATOM 1939 N N . LEU B 1 100 ? -7.148 -5.832 6.34 1 98.5 100 LEU B N 1
ATOM 1940 C CA . LEU B 1 100 ? -6.918 -6.934 5.41 1 98.5 100 LEU B CA 1
ATOM 1941 C C . LEU B 1 100 ? -5.676 -7.723 5.801 1 98.5 100 LEU B C 1
ATOM 1943 O O . LEU B 1 100 ? -4.801 -7.203 6.5 1 98.5 100 LEU B O 1
ATOM 1947 N N . ASP B 1 101 ? -5.594 -8.945 5.383 1 98.62 101 ASP B N 1
ATOM 1948 C CA . ASP B 1 101 ? -4.527 -9.859 5.789 1 98.62 101 ASP B CA 1
ATOM 1949 C C . ASP B 1 101 ? -3.307 -9.711 4.883 1 98.62 101 ASP B C 1
ATOM 1951 O O . ASP B 1 101 ? -3.359 -10.078 3.703 1 98.62 101 ASP B O 1
ATOM 1955 N N . PRO B 1 102 ? -2.252 -9.18 5.375 1 98.81 102 PRO B N 1
ATOM 1956 C CA . PRO B 1 102 ? -1.057 -9.117 4.531 1 98.81 102 PRO B CA 1
ATOM 1957 C C . PRO B 1 102 ? -0.514 -10.5 4.172 1 98.81 102 PRO B C 1
ATOM 1959 O O . PRO B 1 102 ? -0.414 -11.367 5.039 1 98.81 102 PRO B O 1
ATOM 1962 N N . GLN B 1 103 ? -0.179 -10.719 2.922 1 98.81 103 GLN B N 1
ATOM 1963 C CA . GLN B 1 103 ? 0.296 -12.016 2.447 1 98.81 103 GLN B CA 1
ATOM 1964 C C . GLN B 1 103 ? 1.77 -11.953 2.055 1 98.81 103 GLN B C 1
ATOM 1966 O O . GLN B 1 103 ? 2.543 -12.852 2.379 1 98.81 103 GLN B O 1
ATOM 1971 N N . VAL B 1 104 ? 2.145 -10.977 1.315 1 98.81 104 VAL B N 1
ATOM 1972 C CA . VAL B 1 104 ? 3.504 -10.82 0.812 1 98.81 104 VAL B CA 1
ATOM 1973 C C . VAL B 1 104 ? 3.891 -9.336 0.817 1 98.81 104 VAL B C 1
ATOM 1975 O O . VAL B 1 104 ? 3.096 -8.484 0.418 1 98.81 104 VAL B O 1
ATOM 1978 N N . LEU B 1 105 ? 4.973 -8.984 1.343 1 98.75 105 LEU B N 1
ATOM 1979 C CA . LEU B 1 105 ? 5.598 -7.672 1.252 1 98.75 105 LEU B CA 1
ATOM 1980 C C . LEU B 1 105 ? 6.902 -7.742 0.468 1 98.75 105 LEU B C 1
ATOM 1982 O O . LEU B 1 105 ? 7.824 -8.469 0.851 1 98.75 105 LEU B O 1
ATOM 1986 N N . MET B 1 106 ? 7.004 -7.012 -0.612 1 98.75 106 MET B N 1
ATOM 1987 C CA . MET B 1 106 ? 8.195 -6.984 -1.458 1 98.75 106 MET B CA 1
ATOM 1988 C C . MET B 1 106 ? 8.758 -5.57 -1.553 1 98.75 106 MET B C 1
ATOM 1990 O O . MET B 1 106 ? 8.125 -4.68 -2.121 1 98.75 106 MET B O 1
ATOM 1994 N N . ILE B 1 107 ? 9.883 -5.375 -1.058 1 98.25 107 ILE B N 1
ATOM 1995 C CA . ILE B 1 107 ? 10.609 -4.109 -1.075 1 98.25 107 ILE B CA 1
ATOM 1996 C C . ILE B 1 107 ? 12.055 -4.352 -1.515 1 98.25 107 ILE B C 1
ATOM 1998 O O . ILE B 1 107 ? 12.805 -5.07 -0.846 1 98.25 107 ILE B O 1
ATOM 2002 N N . PRO B 1 108 ? 12.5 -3.742 -2.594 1 98 108 PRO B N 1
ATOM 2003 C CA . PRO B 1 108 ? 13.898 -3.908 -3.004 1 98 108 PRO B CA 1
ATOM 2004 C C . PRO B 1 108 ? 14.883 -3.58 -1.886 1 98 108 PRO B C 1
ATOM 2006 O O . PRO B 1 108 ? 14.641 -2.674 -1.086 1 98 108 PRO B O 1
ATOM 2009 N N . LYS B 1 109 ? 16.031 -4.195 -1.941 1 97.38 109 LYS B N 1
ATOM 2010 C CA . LYS B 1 109 ? 17 -4.141 -0.856 1 97.38 109 LYS B CA 1
ATOM 2011 C C . LYS B 1 109 ? 17.453 -2.707 -0.59 1 97.38 109 LYS B C 1
ATOM 2013 O O . LYS B 1 109 ? 17.5 -2.27 0.561 1 97.38 109 LYS B O 1
ATOM 2018 N N . PRO B 1 110 ? 17.75 -1.876 -1.596 1 97.88 110 PRO B N 1
ATOM 2019 C CA . PRO B 1 110 ? 18.219 -0.521 -1.299 1 97.88 110 PRO B CA 1
ATOM 2020 C C . PRO B 1 110 ? 17.172 0.316 -0.56 1 97.88 110 PRO B C 1
ATOM 2022 O O . PRO B 1 110 ? 17.531 1.166 0.26 1 97.88 110 PRO B O 1
ATOM 2025 N N . ILE B 1 111 ? 15.969 0.092 -0.853 1 98.25 111 ILE B N 1
ATOM 2026 C CA . ILE B 1 111 ? 14.906 0.832 -0.179 1 98.25 111 ILE B CA 1
ATOM 2027 C C . ILE B 1 111 ? 14.766 0.331 1.257 1 98.25 111 ILE B C 1
ATOM 2029 O O . ILE B 1 111 ? 14.672 1.13 2.193 1 98.25 111 ILE B O 1
ATOM 2033 N N . TYR B 1 112 ? 14.75 -0.986 1.412 1 98.25 112 TYR B N 1
ATOM 2034 C CA . TYR B 1 112 ? 14.695 -1.569 2.748 1 98.25 112 TYR B CA 1
ATOM 2035 C C . TYR B 1 112 ? 15.852 -1.073 3.605 1 98.25 112 TYR B C 1
ATOM 2037 O O . TYR B 1 112 ? 15.664 -0.733 4.777 1 98.25 112 TYR B O 1
ATOM 2045 N N . GLU B 1 113 ? 17.031 -1.023 3.035 1 98.19 113 GLU B N 1
ATOM 2046 C CA . GLU B 1 113 ? 18.203 -0.553 3.756 1 98.19 113 GLU B CA 1
ATOM 2047 C C . GLU B 1 113 ? 18.062 0.915 4.148 1 98.19 113 GLU B C 1
ATOM 2049 O O . GLU B 1 113 ? 18.531 1.327 5.211 1 98.19 113 GLU B O 1
ATOM 2054 N N . THR B 1 114 ? 17.469 1.712 3.287 1 98.38 114 THR B N 1
ATOM 2055 C CA . THR B 1 114 ? 17.188 3.102 3.633 1 98.38 114 THR B CA 1
ATOM 2056 C C . THR B 1 114 ? 16.219 3.186 4.809 1 98.38 114 THR B C 1
ATOM 2058 O O . THR B 1 114 ? 16.406 3.998 5.715 1 98.38 114 THR B O 1
ATOM 2061 N N . MET B 1 115 ? 15.211 2.309 4.809 1 98.38 115 MET B N 1
ATOM 2062 C CA . MET B 1 115 ? 14.289 2.244 5.938 1 98.38 115 MET B CA 1
ATOM 2063 C C . MET B 1 115 ? 15.031 1.89 7.223 1 98.38 115 MET B C 1
ATOM 2065 O O . MET B 1 115 ? 14.805 2.512 8.266 1 98.38 115 MET B O 1
ATOM 2069 N N . GLU B 1 116 ? 15.898 0.928 7.121 1 97.81 116 GLU B N 1
ATOM 2070 C CA . GLU B 1 116 ? 16.672 0.496 8.281 1 97.81 116 GLU B CA 1
ATOM 2071 C C . GLU B 1 116 ? 17.531 1.629 8.82 1 97.81 116 GLU B C 1
ATOM 2073 O O . GLU B 1 116 ? 17.656 1.798 10.039 1 97.81 116 GLU B O 1
ATOM 2078 N N . GLU B 1 117 ? 18.125 2.318 7.902 1 97.5 117 GLU B N 1
ATOM 2079 C CA . GLU B 1 117 ? 18.953 3.445 8.297 1 97.5 117 GLU B CA 1
ATOM 2080 C C . GLU B 1 117 ? 18.141 4.531 8.992 1 97.5 117 GLU B C 1
ATOM 2082 O O . GLU B 1 117 ? 18.562 5.082 10.008 1 97.5 117 GLU B O 1
ATOM 2087 N N . LEU B 1 118 ? 17.031 4.879 8.445 1 97.06 118 LEU B N 1
ATOM 2088 C CA . LEU B 1 118 ? 16.156 5.867 9.062 1 97.06 118 LEU B CA 1
ATOM 2089 C C . LEU B 1 118 ? 15.711 5.414 10.445 1 97.06 118 LEU B C 1
ATOM 2091 O O . LEU B 1 118 ? 15.656 6.219 11.383 1 97.06 118 LEU B O 1
ATOM 2095 N N . ASP B 1 119 ? 15.406 4.152 10.555 1 96.56 119 ASP B N 1
ATOM 2096 C CA . ASP B 1 119 ? 15.016 3.572 11.836 1 96.56 119 ASP B CA 1
ATOM 2097 C C . ASP B 1 119 ? 16.125 3.723 12.875 1 96.56 119 ASP B C 1
ATOM 2099 O O . ASP B 1 119 ? 15.875 4.137 14.008 1 96.56 119 ASP B O 1
ATOM 2103 N N . ARG B 1 120 ? 17.312 3.385 12.461 1 95.31 120 ARG B N 1
ATOM 2104 C CA . ARG B 1 120 ? 18.484 3.502 13.328 1 95.31 120 ARG B CA 1
ATOM 2105 C C . ARG B 1 120 ? 18.703 4.949 13.766 1 95.31 120 ARG B C 1
ATOM 2107 O O . ARG B 1 120 ? 18.953 5.219 14.938 1 95.31 120 ARG B O 1
ATOM 2114 N N . GLN B 1 121 ? 18.594 5.848 12.797 1 94.62 121 GLN B N 1
ATOM 2115 C CA . GLN B 1 121 ? 18.781 7.266 13.094 1 94.62 121 GLN B CA 1
ATOM 2116 C C . GLN B 1 121 ? 17.75 7.75 14.117 1 94.62 121 GLN B C 1
ATOM 2118 O O . GLN B 1 121 ? 18.094 8.523 15.016 1 94.62 121 GLN B O 1
ATOM 2123 N N . TYR B 1 122 ? 16.578 7.32 13.93 1 92.25 122 TYR B N 1
ATOM 2124 C CA . TYR B 1 122 ? 15.523 7.676 14.875 1 92.25 122 TYR B CA 1
ATOM 2125 C C . TYR B 1 122 ? 15.859 7.195 16.281 1 92.25 122 TYR B C 1
ATOM 2127 O O . TYR B 1 122 ? 15.773 7.961 17.234 1 92.25 122 TYR B O 1
ATOM 2135 N N . ASP B 1 123 ? 16.297 5.953 16.406 1 90.88 123 ASP B N 1
ATOM 2136 C CA . ASP B 1 123 ? 16.594 5.359 17.719 1 90.88 123 ASP B CA 1
ATOM 2137 C C . ASP B 1 123 ? 17.797 6.027 18.359 1 90.88 123 ASP B C 1
ATOM 2139 O O . ASP B 1 123 ? 17.844 6.199 19.578 1 90.88 123 ASP B O 1
ATOM 2143 N N . ASP B 1 124 ? 18.688 6.398 17.562 1 89.62 124 ASP B N 1
ATOM 2144 C CA . ASP B 1 124 ? 19.891 7.078 18.047 1 89.62 124 ASP B CA 1
ATOM 2145 C C . ASP B 1 124 ? 19.547 8.469 18.578 1 89.62 124 ASP B C 1
ATOM 2147 O O . ASP B 1 124 ? 20.141 8.93 19.562 1 89.62 124 ASP B O 1
ATOM 2151 N N . THR B 1 125 ? 18.672 9.109 17.891 1 83.44 125 THR B N 1
ATOM 2152 C CA . THR B 1 125 ? 18.266 10.445 18.312 1 83.44 125 THR B CA 1
ATOM 2153 C C . THR B 1 125 ? 17.453 10.391 19.594 1 83.44 125 THR B C 1
ATOM 2155 O O . THR B 1 125 ? 17.641 11.211 20.5 1 83.44 125 THR B O 1
ATOM 2158 N N . PHE B 1 126 ? 16.562 9.453 19.703 1 72.38 126 PHE B N 1
ATOM 2159 C CA . PHE B 1 126 ? 15.758 9.273 20.906 1 72.38 126 PHE B CA 1
ATOM 2160 C C . PHE B 1 126 ? 16.641 8.852 22.078 1 72.38 126 PHE B C 1
ATOM 2162 O O . PHE B 1 126 ? 16.422 9.312 23.203 1 72.38 126 PHE B O 1
ATOM 2169 N N . LYS B 1 127 ? 17.516 7.887 21.891 1 67.81 127 LYS B N 1
ATOM 2170 C CA . LYS B 1 127 ? 18.438 7.523 22.953 1 67.81 127 LYS B CA 1
ATOM 2171 C C . LYS B 1 127 ? 19.25 8.734 23.422 1 67.81 127 LYS B C 1
ATOM 2173 O O . LYS B 1 127 ? 19.484 8.906 24.609 1 67.81 127 LYS B O 1
ATOM 2178 N N . LYS B 1 128 ? 19.5 9.523 22.562 1 68.25 128 LYS B N 1
ATOM 2179 C CA . LYS B 1 128 ? 20.297 10.695 22.938 1 68.25 128 LYS B CA 1
ATOM 2180 C C . LYS B 1 128 ? 19.469 11.672 23.766 1 68.25 128 LYS B C 1
ATOM 2182 O O . LYS B 1 128 ? 19.984 12.32 24.672 1 68.25 128 LYS B O 1
ATOM 2187 N N . GLU B 1 129 ? 18.281 11.664 23.406 1 58.19 129 GLU B N 1
ATOM 2188 C CA . GLU B 1 129 ? 17.438 12.594 24.156 1 58.19 129 GLU B CA 1
ATOM 2189 C C . GLU B 1 129 ? 17.141 12.055 25.562 1 58.19 129 GLU B C 1
ATOM 2191 O O . GLU B 1 129 ? 16.875 12.828 26.484 1 58.19 129 GLU B O 1
ATOM 2196 N N . LEU B 1 130 ? 17.203 10.695 25.703 1 57 130 LEU B N 1
ATOM 2197 C CA . LEU B 1 130 ? 16.984 10.086 27 1 57 130 LEU B CA 1
ATOM 2198 C C . LEU B 1 130 ? 18.234 10.172 27.875 1 57 130 LEU B C 1
ATOM 2200 O O . LEU B 1 130 ? 18.172 9.977 29.078 1 57 130 LEU B O 1
ATOM 2204 N N . GLN B 1 131 ? 19.391 10.336 27.281 1 44.44 131 GLN B N 1
ATOM 2205 C CA . GLN B 1 131 ? 20.578 10.578 28.109 1 44.44 131 GLN B CA 1
ATOM 2206 C C . GLN B 1 131 ? 20.688 12.047 28.484 1 44.44 131 GLN B C 1
ATOM 2208 O O . GLN B 1 131 ? 21.094 12.375 29.609 1 44.44 131 GLN B O 1
#

Foldseek 3Di:
DDKDKWKKKFWWPPPCVVLVVVLVVLCVVPVVLVVVQCLQQLWQDWDKDWDADPNTIMIMIITIGDPDGDDLVRDPRPNSVVNVVSCVNITDCVVPMDIDDDDDDDDDPVSVVVSVVSVVVSVVVVVVVVD/DDKDKWKKKFWWPPPCVVLVVVLVVLCVVPVVLVVVQCLQQLWQDWDKDWDADPNTIMIMIITIGDPDGDDLVRDPRPNSVVNVVSCVVITDCVVPMDIDDDDDDDDDPVSVVVSVVSVVVSVVVVVVVVD

Sequence (262 aa):
MKLNVELSRFRVKEGKTVQVDEWMAFLNEHMEDTLLTLEGEKMYVETIFREVLDGREYLYWYSVQAEGGIEVEDSESYIDKKHLEYWEECIDPSYGMVDLDPQVLMIPKPIYETMEELDRQYDDTFKKELQMKLNVELSRFRVKEGKTVQVDEWMAFLNEHMEDTLLTLEGEKMYVETIFREVLDGREYLYWYSVQAEGGIEVEDSESYIDKKHLEYWEECIDPSYGMVDLDPQVLMIPKPIYETMEELDRQYDDTFKKELQ

InterPro domains:
  IPR046174 Protein of unknown function DUF6176 [PF19673] (4-111)